Protein AF-A0A1V5TSL7-F1 (afdb_monomer_lite)

pLDDT: mean 83.33, std 19.89, range [29.77, 98.81]

Secondary structure (DSSP, 8-state):
------SSHHHHHHHHHHHHHT-----TTTTBTTSHHHHHHHHHHHHT-THHHHTTS-GGGHHHHHHHHHHHHHHTTS-HHHHHHHHHHHHHHHHHHHHHHTT-----PBPTTS---HHHHHHHHHHHHTSSHHHHTT-SSPPPHHHHHHHHHHHHHS---TT-HHHHHHHHHHHHHHHHHHHHHHHHHHHHHHHHTTSS-------------PPPHHHHHHHHHHHHHHHHHTTS-HHHHHHHHHHHHHHHHHHHHIIIIISGGGGGGTS---

Sequence (274 aa):
MSLNFKITSVSFLLSLSIIFLLSSSASAHCDGMNGPVVKAAIKAIETGNVNYVLIWVQKADEEIIKNAFKKTLAVRKLSKEAQELADLYFYETVVRIHRAGEGEPYTGLKPADRNIDPAIIAADSSIAVKSLKPLEKVFADPIPEEIINLFNDVVTRMNYNVDDVIAGRDFVEHYVHFIHSVEHYQQASDLSHKEHSHQTETNKHNGENTMKLKIPESMKTEHDKLHEILANATKETGEIGATAKEVAKVLHNHFVKEEEIAIPPLGLLILNPK

Structure (mmCIF, N/CA/C/O backbone):
data_AF-A0A1V5TSL7-F1
#
_entry.id   AF-A0A1V5TSL7-F1
#
loop_
_atom_site.group_PDB
_atom_site.id
_atom_site.type_symbol
_atom_site.label_atom_id
_atom_site.label_alt_id
_atom_site.label_comp_id
_atom_site.label_asym_id
_atom_site.label_entity_id
_atom_site.label_seq_id
_atom_site.pdbx_PDB_ins_code
_atom_site.Cartn_x
_atom_site.Cartn_y
_atom_site.Cartn_z
_atom_site.occupancy
_atom_site.B_iso_or_equiv
_atom_site.auth_seq_id
_atom_site.auth_comp_id
_atom_site.auth_asym_id
_atom_site.auth_atom_id
_atom_site.pdbx_PDB_model_num
ATOM 1 N N . MET A 1 1 ? 20.283 -61.359 0.049 1.00 39.47 1 MET A N 1
ATOM 2 C CA . MET A 1 1 ? 20.693 -60.008 -0.387 1.00 39.47 1 MET A CA 1
ATOM 3 C C . MET A 1 1 ? 19.721 -59.016 0.240 1.00 39.47 1 MET A C 1
ATOM 5 O O . MET A 1 1 ? 18.647 -58.797 -0.294 1.00 39.47 1 MET A O 1
ATOM 9 N N . SER A 1 2 ? 20.017 -58.547 1.452 1.00 38.31 2 SER A N 1
ATOM 10 C CA . SER A 1 2 ? 19.165 -57.619 2.207 1.00 38.31 2 SER A CA 1
ATOM 11 C C . SER A 1 2 ? 19.615 -56.188 1.922 1.00 38.31 2 SER A C 1
ATOM 13 O O . SER A 1 2 ? 20.684 -55.777 2.375 1.00 38.31 2 SER A O 1
ATOM 15 N N . LEU A 1 3 ? 18.833 -55.451 1.135 1.00 43.38 3 LEU A N 1
ATOM 16 C CA . LEU A 1 3 ? 19.104 -54.050 0.829 1.00 43.38 3 LEU A CA 1
ATOM 17 C C . LEU A 1 3 ? 18.551 -53.174 1.965 1.00 43.38 3 LEU A C 1
ATOM 19 O O . LEU A 1 3 ? 17.349 -53.156 2.223 1.00 43.38 3 LEU A O 1
ATOM 23 N N . ASN A 1 4 ? 19.446 -52.484 2.672 1.00 43.84 4 ASN A N 1
ATOM 24 C CA . ASN A 1 4 ? 19.127 -51.590 3.783 1.00 43.84 4 ASN A CA 1
ATOM 25 C C . ASN A 1 4 ? 18.441 -50.309 3.280 1.00 43.84 4 ASN A C 1
ATOM 27 O O . ASN A 1 4 ? 19.084 -49.450 2.682 1.00 43.84 4 ASN A O 1
ATOM 31 N N . PHE A 1 5 ? 17.153 -50.146 3.578 1.00 53.03 5 PHE A N 1
ATOM 32 C CA . PHE A 1 5 ? 16.396 -48.914 3.336 1.00 53.03 5 PHE A CA 1
ATOM 33 C C . PHE A 1 5 ? 16.473 -48.016 4.587 1.00 53.03 5 PHE A C 1
AT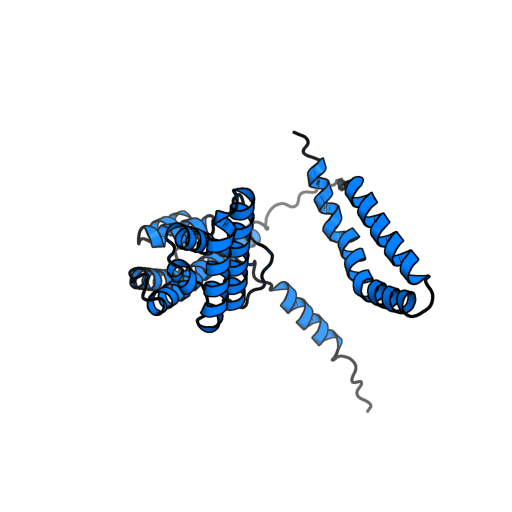OM 35 O O . PHE A 1 5 ? 15.619 -48.095 5.465 1.00 53.03 5 PHE A O 1
ATOM 42 N N . LYS A 1 6 ? 17.540 -47.215 4.737 1.00 54.09 6 LYS A N 1
ATOM 43 C CA . LYS A 1 6 ? 17.704 -46.302 5.895 1.00 54.09 6 LYS A CA 1
ATOM 44 C C . LYS A 1 6 ? 18.302 -44.916 5.582 1.00 54.09 6 LYS A C 1
ATOM 46 O O . LYS A 1 6 ? 18.829 -44.277 6.483 1.00 54.09 6 LYS A O 1
ATOM 51 N N . ILE A 1 7 ? 18.203 -44.408 4.348 1.00 52.47 7 ILE A N 1
ATOM 52 C CA . ILE A 1 7 ? 18.802 -43.097 3.982 1.00 52.47 7 ILE A CA 1
ATOM 53 C C . ILE A 1 7 ? 17.804 -42.128 3.313 1.00 52.47 7 ILE A C 1
ATOM 55 O O . ILE A 1 7 ? 18.204 -41.185 2.649 1.00 52.47 7 ILE A O 1
ATOM 59 N N . THR A 1 8 ? 16.489 -42.297 3.475 1.00 47.81 8 THR A N 1
ATOM 60 C CA . THR A 1 8 ? 15.514 -41.384 2.834 1.00 47.81 8 THR A CA 1
ATOM 61 C C . THR A 1 8 ? 14.950 -40.294 3.750 1.00 47.81 8 THR A C 1
ATOM 63 O O . THR A 1 8 ? 14.368 -39.338 3.250 1.00 47.81 8 THR A O 1
ATOM 66 N N . SER A 1 9 ? 15.152 -40.358 5.072 1.00 51.81 9 SER A N 1
ATOM 67 C CA . SER A 1 9 ? 14.534 -39.392 6.004 1.00 51.81 9 SER A CA 1
ATOM 68 C C . SER A 1 9 ? 15.384 -38.151 6.311 1.00 51.81 9 SER A C 1
ATOM 70 O O . SER A 1 9 ? 14.823 -37.102 6.610 1.00 51.81 9 SER A O 1
ATOM 72 N N . VAL A 1 10 ? 16.718 -38.223 6.209 1.00 49.03 10 VAL A N 1
ATOM 73 C CA . VAL A 1 10 ? 17.604 -37.078 6.528 1.00 49.03 10 VAL A CA 1
ATOM 74 C C . VAL A 1 10 ? 17.639 -36.057 5.385 1.00 49.03 10 VAL A C 1
ATOM 76 O O . VAL A 1 10 ? 17.614 -34.854 5.633 1.00 49.03 10 VAL A O 1
ATOM 79 N N . SER A 1 11 ? 17.602 -36.514 4.131 1.00 46.19 11 SER A N 1
ATOM 80 C CA . SER A 1 11 ? 17.599 -35.624 2.963 1.00 46.19 11 SER A CA 1
ATOM 81 C C . SER A 1 11 ? 16.311 -34.802 2.829 1.00 46.19 11 SER A C 1
ATOM 83 O O . SER A 1 11 ? 16.374 -33.681 2.339 1.00 46.19 11 SER A O 1
ATOM 85 N N . PHE A 1 12 ? 15.171 -35.304 3.321 1.00 47.00 12 PHE A N 1
ATOM 86 C CA . PHE A 1 12 ? 13.896 -34.572 3.301 1.00 47.00 12 PHE A CA 1
ATOM 87 C C . PHE A 1 12 ? 13.842 -33.438 4.345 1.00 47.00 12 PHE A C 1
ATOM 89 O O . PHE A 1 12 ? 13.305 -32.364 4.081 1.00 47.00 12 PHE A O 1
ATOM 96 N N . LEU A 1 13 ? 14.452 -33.642 5.519 1.00 46.53 13 LEU A N 1
ATOM 97 C CA . LEU A 1 13 ? 14.564 -32.612 6.563 1.00 46.53 13 LEU A CA 1
ATOM 98 C C . LEU A 1 13 ? 15.553 -31.503 6.174 1.00 46.53 13 LEU A C 1
ATOM 100 O O . LEU A 1 13 ? 15.307 -30.331 6.459 1.00 46.53 13 LEU A O 1
ATOM 104 N N . LEU A 1 14 ? 16.634 -31.848 5.466 1.00 45.88 14 LEU A N 1
ATOM 105 C CA . LEU A 1 14 ? 17.595 -30.862 4.971 1.00 45.88 14 LEU A CA 1
ATOM 106 C C . LEU A 1 14 ? 16.997 -29.996 3.847 1.00 45.88 14 LEU A C 1
ATOM 108 O O . LEU A 1 14 ? 17.191 -28.783 3.852 1.00 45.88 14 LEU A O 1
ATOM 112 N N . SER A 1 15 ? 16.198 -30.578 2.940 1.00 50.03 15 SER A N 1
ATOM 113 C CA . SER A 1 15 ? 15.509 -29.808 1.891 1.00 50.03 15 SER A CA 1
ATOM 114 C C . SER A 1 15 ? 14.424 -28.878 2.442 1.00 50.03 15 SER A C 1
ATOM 116 O O . SER A 1 15 ? 14.256 -27.776 1.931 1.00 50.03 15 SER A O 1
ATOM 118 N N . LEU A 1 16 ? 13.719 -29.274 3.511 1.00 49.72 16 LEU A N 1
ATOM 119 C CA . LEU A 1 16 ? 12.691 -28.431 4.136 1.00 49.72 16 LEU A CA 1
ATOM 120 C C . LEU A 1 16 ? 13.295 -27.234 4.897 1.00 49.72 16 LEU A C 1
ATOM 122 O O . LEU A 1 16 ? 12.674 -26.179 4.990 1.00 49.72 16 LEU A O 1
ATOM 126 N N . SER A 1 17 ? 14.528 -27.382 5.391 1.00 46.78 17 SER A N 1
ATOM 127 C CA . SER A 1 17 ? 15.266 -26.328 6.103 1.00 46.78 17 SER A CA 1
ATOM 128 C C . SER A 1 17 ? 15.780 -25.232 5.160 1.00 46.78 17 SER A C 1
ATOM 130 O O . SER A 1 17 ? 15.814 -24.065 5.535 1.00 46.78 17 SER A O 1
ATOM 132 N N . ILE A 1 18 ? 16.131 -25.590 3.919 1.00 48.75 18 ILE A N 1
ATOM 133 C CA . ILE A 1 18 ? 16.589 -24.635 2.895 1.00 48.75 18 ILE A CA 1
ATOM 134 C C . ILE A 1 18 ? 15.424 -23.775 2.376 1.00 48.75 18 ILE A C 1
ATOM 136 O O . ILE A 1 18 ? 15.620 -22.597 2.099 1.00 48.75 18 ILE A O 1
ATOM 140 N N . ILE A 1 19 ? 14.200 -24.314 2.325 1.00 45.34 19 ILE A N 1
ATOM 141 C CA . ILE A 1 19 ? 13.008 -23.557 1.897 1.00 45.34 19 ILE A CA 1
ATOM 142 C C . ILE A 1 19 ? 12.658 -22.440 2.898 1.00 45.34 19 ILE A C 1
ATOM 144 O O . ILE A 1 19 ? 12.245 -21.365 2.480 1.00 45.34 19 ILE A O 1
ATOM 148 N N . PHE A 1 20 ? 12.892 -22.632 4.203 1.00 43.22 20 PHE A N 1
ATOM 149 C CA . PHE A 1 20 ? 12.688 -21.569 5.203 1.00 43.22 20 PHE A CA 1
ATOM 150 C C . PHE A 1 20 ? 13.738 -20.445 5.134 1.00 43.22 20 PHE A C 1
ATOM 152 O O . PHE A 1 20 ? 13.448 -19.316 5.532 1.00 43.22 20 PHE A O 1
ATOM 159 N N . LEU A 1 21 ? 14.939 -20.730 4.616 1.00 37.97 21 LEU A N 1
ATOM 160 C CA . LEU A 1 21 ? 16.018 -19.746 4.448 1.00 37.97 21 LEU A CA 1
ATOM 161 C C . LEU A 1 21 ? 15.840 -18.857 3.207 1.00 37.97 21 LEU A C 1
ATOM 163 O O . LEU A 1 21 ? 16.530 -17.851 3.086 1.00 37.97 21 LEU A O 1
ATOM 167 N N . LEU A 1 22 ? 14.897 -19.195 2.325 1.00 36.00 22 LEU A N 1
ATOM 168 C CA . LEU A 1 22 ? 14.461 -18.364 1.199 1.00 36.00 22 LEU A CA 1
ATOM 169 C C . LEU A 1 22 ? 13.231 -17.525 1.563 1.00 36.00 22 LEU A C 1
ATOM 171 O O . LEU A 1 22 ? 12.412 -17.230 0.698 1.00 36.00 22 LEU A O 1
ATOM 175 N N . SER A 1 23 ? 13.076 -17.161 2.841 1.00 42.72 23 SER A N 1
ATOM 176 C CA . SER A 1 23 ? 12.151 -16.088 3.201 1.00 42.72 23 SER A CA 1
ATOM 177 C C . SER A 1 23 ? 12.682 -14.824 2.533 1.00 42.72 23 SER A C 1
ATOM 179 O O . SER A 1 23 ? 13.634 -14.219 3.030 1.00 42.72 23 SER A O 1
ATOM 181 N N . SER A 1 24 ? 12.122 -14.496 1.368 1.00 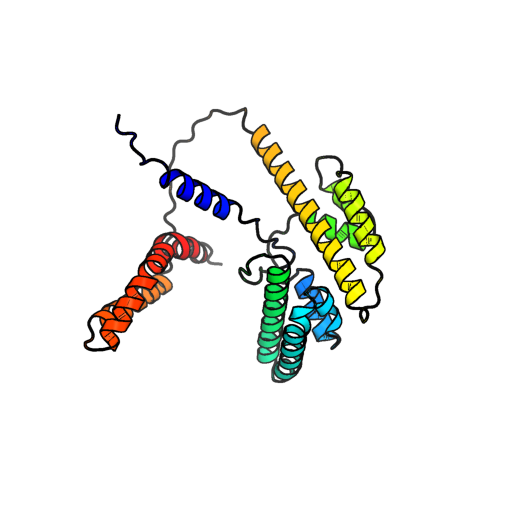47.53 24 SER A N 1
ATOM 182 C CA . SER A 1 24 ? 12.280 -13.219 0.687 1.00 47.53 24 SER A CA 1
ATOM 183 C C . SER A 1 24 ? 12.202 -12.140 1.754 1.00 47.53 24 SER A C 1
ATOM 185 O O . SER A 1 24 ? 11.288 -12.149 2.583 1.00 47.53 24 SER A O 1
ATOM 187 N N . SER A 1 25 ? 13.205 -11.263 1.801 1.00 51.19 25 SER A N 1
ATOM 188 C CA . SER A 1 25 ? 13.161 -10.065 2.631 1.00 51.19 25 SER A CA 1
ATOM 189 C C . SER A 1 25 ? 11.797 -9.428 2.403 1.00 51.19 25 SER A C 1
ATOM 191 O O . SER A 1 25 ? 11.519 -8.979 1.295 1.00 51.19 25 SER A O 1
ATOM 193 N N . ALA A 1 26 ? 10.912 -9.488 3.403 1.00 53.00 26 ALA A N 1
ATOM 194 C CA . ALA A 1 26 ? 9.591 -8.900 3.281 1.00 53.00 26 ALA A CA 1
ATOM 195 C C . ALA A 1 26 ? 9.808 -7.439 2.897 1.00 53.00 26 ALA A C 1
ATOM 197 O O . ALA A 1 26 ? 10.456 -6.719 3.663 1.00 53.00 26 ALA A O 1
ATOM 198 N N . SER A 1 27 ? 9.378 -7.059 1.688 1.00 63.75 27 SER A N 1
ATOM 199 C CA . SER A 1 27 ? 9.710 -5.757 1.121 1.00 63.75 27 SER A CA 1
ATOM 200 C C . SER A 1 27 ? 9.242 -4.688 2.089 1.00 63.75 27 SER A C 1
ATOM 202 O O . SER A 1 27 ? 8.041 -4.440 2.236 1.00 63.75 27 SER A O 1
ATOM 204 N N . ALA A 1 28 ? 10.212 -4.057 2.755 1.00 70.00 28 ALA A N 1
ATOM 205 C CA . ALA A 1 28 ? 9.938 -3.061 3.777 1.00 70.00 28 ALA A CA 1
ATOM 206 C C . ALA A 1 28 ? 9.188 -1.863 3.175 1.00 70.00 28 ALA A C 1
ATOM 208 O O . ALA A 1 28 ? 8.693 -0.997 3.891 1.00 70.00 28 ALA A O 1
ATOM 209 N N . HIS A 1 29 ? 9.172 -1.746 1.846 1.00 83.38 29 HIS A N 1
ATOM 210 C CA . HIS A 1 29 ? 8.517 -0.681 1.112 1.00 83.38 29 HIS A CA 1
ATOM 211 C C . HIS A 1 29 ? 7.002 -0.687 1.319 1.00 83.38 29 HIS A C 1
ATOM 213 O O . HIS A 1 29 ? 6.456 0.304 1.810 1.00 83.38 29 HIS A O 1
ATOM 219 N N . CYS A 1 30 ? 6.339 -1.805 1.004 1.00 86.06 30 CYS A N 1
ATOM 220 C CA . CYS A 1 30 ? 4.880 -1.927 1.008 1.00 86.06 30 CYS A CA 1
ATOM 221 C C . CYS A 1 30 ? 4.280 -1.998 2.422 1.00 86.06 30 CYS A C 1
ATOM 223 O O . CYS A 1 30 ? 3.169 -1.513 2.635 1.00 86.06 30 CYS A O 1
ATOM 225 N N . ASP A 1 31 ? 5.008 -2.539 3.404 1.00 88.56 31 ASP A N 1
ATOM 226 C CA . ASP A 1 31 ? 4.552 -2.700 4.795 1.00 88.56 31 ASP A CA 1
ATOM 227 C C . ASP A 1 31 ? 5.061 -1.617 5.764 1.00 88.56 31 ASP A C 1
ATOM 229 O O . ASP A 1 31 ? 4.943 -1.742 6.986 1.00 88.56 31 ASP A O 1
ATOM 233 N N . GLY A 1 32 ? 5.613 -0.526 5.239 1.00 90.81 32 GLY A N 1
ATOM 234 C CA . GLY A 1 32 ? 6.119 0.571 6.050 1.00 90.81 32 GLY A CA 1
ATOM 235 C C . GLY A 1 32 ? 5.139 1.698 6.337 1.00 90.81 32 GLY A C 1
ATOM 236 O O . GLY A 1 32 ? 4.296 2.040 5.512 1.00 90.81 32 GLY A O 1
ATOM 237 N N . MET A 1 33 ? 5.337 2.381 7.468 1.00 92.19 33 MET A N 1
ATOM 238 C CA . MET A 1 33 ? 4.530 3.535 7.898 1.00 92.19 33 MET A CA 1
ATOM 239 C C . MET A 1 33 ? 4.508 4.697 6.883 1.00 92.19 33 MET A C 1
ATOM 241 O O . MET A 1 33 ? 3.534 5.431 6.775 1.00 92.19 33 MET A O 1
ATOM 245 N N . ASN A 1 34 ? 5.581 4.875 6.116 1.00 89.75 34 ASN A N 1
ATOM 246 C CA . ASN A 1 34 ? 5.692 5.848 5.021 1.00 89.75 34 ASN A CA 1
ATOM 247 C C . ASN A 1 34 ? 5.599 5.194 3.624 1.00 89.75 34 ASN A C 1
ATOM 249 O O . ASN A 1 34 ? 5.874 5.852 2.612 1.00 89.75 34 ASN A O 1
ATOM 253 N N . GLY A 1 35 ? 5.235 3.911 3.576 1.00 92.94 35 GLY A N 1
ATOM 254 C CA . GLY A 1 35 ? 5.057 3.118 2.365 1.00 92.94 35 GLY A CA 1
ATOM 255 C C . GLY A 1 35 ? 3.795 3.492 1.583 1.00 92.94 35 GLY A C 1
ATOM 256 O O . GLY A 1 35 ? 2.935 4.228 2.085 1.00 92.94 35 GLY A O 1
ATOM 257 N N . PRO A 1 36 ? 3.660 3.007 0.339 1.00 95.12 36 PRO A N 1
ATOM 258 C CA . PRO A 1 36 ? 2.562 3.388 -0.544 1.00 95.12 36 PRO A CA 1
ATOM 259 C C . PRO A 1 36 ? 1.193 2.915 -0.027 1.00 95.12 36 PRO A C 1
ATOM 261 O O . PRO A 1 36 ? 0.217 3.662 -0.115 1.00 95.12 36 PRO A O 1
ATOM 264 N N . VAL A 1 37 ? 1.131 1.743 0.613 1.00 97.50 37 VAL A N 1
ATOM 265 C CA . VAL A 1 37 ? -0.098 1.187 1.203 1.00 97.50 37 VAL A CA 1
ATOM 266 C C . VAL A 1 37 ? -0.613 2.064 2.351 1.00 97.50 37 VAL A C 1
ATOM 268 O O . VAL A 1 37 ? -1.794 2.413 2.397 1.00 97.50 37 VAL A O 1
ATOM 271 N N . VAL A 1 38 ? 0.270 2.495 3.260 1.00 98.00 38 VAL A N 1
ATOM 272 C CA . VAL A 1 38 ? -0.114 3.386 4.370 1.00 98.00 38 VAL A CA 1
ATOM 273 C C . VAL A 1 38 ? -0.453 4.787 3.867 1.00 98.00 38 VAL A C 1
ATOM 275 O O . VAL A 1 38 ? -1.439 5.368 4.312 1.00 98.00 38 VAL A O 1
ATOM 278 N N . LYS A 1 39 ? 0.278 5.317 2.877 1.00 97.44 39 LYS A N 1
ATOM 279 C CA . LYS A 1 39 ? -0.080 6.585 2.214 1.00 97.44 39 LYS A CA 1
ATOM 280 C C . LYS A 1 39 ? -1.486 6.536 1.610 1.00 97.44 39 LYS A C 1
ATOM 282 O O . LYS A 1 39 ? -2.241 7.501 1.734 1.00 97.44 39 LYS A O 1
ATOM 287 N N . ALA A 1 40 ? -1.861 5.418 0.994 1.00 98.31 40 ALA A N 1
ATOM 288 C CA . ALA A 1 40 ? -3.209 5.208 0.482 1.00 98.31 40 ALA A CA 1
ATOM 289 C C . ALA A 1 40 ? -4.256 5.151 1.605 1.00 98.31 40 ALA A C 1
ATOM 291 O O . ALA A 1 40 ? -5.323 5.754 1.478 1.00 98.31 40 ALA A O 1
ATOM 292 N N . ALA A 1 41 ? -3.937 4.499 2.726 1.00 98.62 41 ALA A N 1
ATOM 293 C CA . ALA A 1 41 ? -4.800 4.443 3.903 1.00 98.62 41 ALA A CA 1
ATOM 294 C C . ALA A 1 41 ? -5.022 5.816 4.552 1.00 98.62 41 ALA A C 1
ATOM 296 O O . ALA A 1 41 ? -6.167 6.174 4.834 1.00 98.62 41 ALA A O 1
ATOM 297 N N . ILE A 1 42 ? -3.960 6.612 4.706 1.00 98.50 42 ILE A N 1
ATOM 298 C CA . ILE A 1 42 ? -4.030 8.012 5.145 1.00 98.50 42 ILE A CA 1
ATOM 299 C C . ILE A 1 42 ? -4.968 8.791 4.220 1.00 98.50 42 ILE A C 1
ATOM 301 O O . ILE A 1 42 ? -5.946 9.380 4.679 1.00 98.50 42 ILE A O 1
ATOM 305 N N . LYS A 1 43 ? -4.743 8.716 2.903 1.00 98.50 43 LYS A N 1
ATOM 306 C CA . LYS A 1 43 ? -5.552 9.438 1.916 1.00 98.50 43 LYS A CA 1
ATOM 307 C C . LYS A 1 43 ? -7.021 9.010 1.928 1.00 98.50 43 LYS A C 1
ATOM 309 O O . LYS A 1 43 ? -7.905 9.862 1.827 1.00 98.50 43 LYS A O 1
ATOM 314 N N . ALA A 1 44 ? -7.303 7.716 2.080 1.00 98.69 44 ALA A N 1
ATOM 315 C CA . ALA A 1 44 ? -8.669 7.218 2.218 1.00 98.69 44 ALA A CA 1
ATOM 316 C C . ALA A 1 44 ? -9.361 7.817 3.441 1.00 98.69 44 ALA A C 1
ATOM 318 O O . ALA A 1 44 ? -10.491 8.290 3.353 1.00 98.69 44 ALA A O 1
ATOM 319 N N . ILE A 1 45 ? -8.669 7.830 4.579 1.00 98.56 45 ILE A N 1
ATOM 320 C CA . ILE A 1 45 ? -9.183 8.373 5.833 1.00 98.56 45 ILE A CA 1
ATOM 321 C C . ILE A 1 45 ? -9.427 9.888 5.731 1.00 98.56 45 ILE A C 1
ATOM 323 O O . ILE A 1 45 ? -10.475 10.364 6.167 1.00 98.56 45 ILE A O 1
ATOM 327 N N . GLU A 1 46 ? -8.483 10.641 5.162 1.00 97.81 46 GLU A N 1
ATOM 328 C CA . GLU A 1 46 ? -8.567 12.100 5.003 1.00 97.81 46 GLU A CA 1
ATOM 329 C C . GLU A 1 46 ? -9.708 12.523 4.076 1.00 97.81 46 GLU A C 1
ATOM 331 O O . GLU A 1 46 ? -10.407 13.497 4.348 1.00 97.81 46 GLU A O 1
ATOM 336 N N . THR A 1 47 ? -9.916 11.776 2.993 1.00 97.94 47 THR A N 1
ATOM 337 C CA . THR A 1 47 ? -10.947 12.077 1.988 1.00 97.94 47 THR A CA 1
ATOM 338 C C . THR A 1 47 ? -12.296 11.426 2.289 1.00 97.94 47 THR A C 1
ATOM 340 O O . THR A 1 47 ? -13.297 11.768 1.663 1.00 97.94 47 THR A O 1
ATOM 343 N N . GLY A 1 48 ? -12.339 10.465 3.214 1.00 97.94 48 GLY A N 1
ATOM 344 C CA . GLY A 1 48 ? -13.506 9.613 3.431 1.00 97.94 48 GLY A CA 1
ATOM 345 C C . GLY A 1 48 ? -13.778 8.623 2.290 1.00 97.94 48 GLY A C 1
ATOM 346 O O . GLY A 1 48 ? -14.827 7.979 2.307 1.00 97.94 48 GLY A O 1
ATOM 347 N N . ASN A 1 49 ? -12.871 8.479 1.314 1.00 98.50 49 ASN A N 1
ATOM 348 C CA . ASN A 1 49 ? -13.031 7.575 0.176 1.00 98.50 49 ASN A CA 1
ATOM 349 C C . ASN A 1 49 ? -12.187 6.301 0.351 1.00 98.50 49 ASN A C 1
ATOM 351 O O . ASN A 1 49 ? -10.973 6.307 0.151 1.00 98.50 49 ASN A O 1
ATOM 355 N N . VAL A 1 50 ? -12.844 5.181 0.668 1.00 98.62 50 VAL A N 1
ATOM 356 C CA . VAL A 1 50 ? -12.185 3.875 0.853 1.00 98.62 50 VAL A CA 1
ATOM 357 C C . VAL A 1 50 ? -11.516 3.347 -0.423 1.00 98.62 50 VAL A C 1
ATOM 359 O O . VAL A 1 50 ? -10.587 2.545 -0.332 1.00 98.62 50 VAL A O 1
ATOM 362 N N . ASN A 1 51 ? -11.932 3.808 -1.608 1.00 98.69 51 ASN A N 1
ATOM 363 C CA . ASN A 1 51 ? -11.438 3.294 -2.886 1.00 98.69 51 ASN A CA 1
ATOM 364 C C . ASN A 1 51 ? -9.930 3.521 -3.067 1.00 98.69 51 ASN A C 1
ATOM 366 O O . ASN A 1 51 ? -9.274 2.684 -3.679 1.00 98.69 51 ASN A O 1
ATOM 370 N N . TYR A 1 52 ? -9.353 4.554 -2.434 1.00 98.50 52 TYR A N 1
ATOM 371 C CA . TYR A 1 52 ? -7.896 4.744 -2.398 1.00 98.50 52 TYR A CA 1
ATOM 372 C C . TYR A 1 52 ? -7.144 3.530 -1.838 1.00 98.50 52 TYR A C 1
ATOM 374 O O . TYR A 1 52 ? -6.012 3.293 -2.240 1.00 98.50 52 TYR A O 1
ATOM 382 N N . VAL A 1 53 ? -7.761 2.761 -0.935 1.00 98.38 53 VAL A N 1
ATOM 383 C CA . VAL A 1 53 ? -7.181 1.551 -0.338 1.00 98.38 53 VAL A CA 1
ATOM 384 C C . VAL A 1 53 ? -7.626 0.283 -1.051 1.00 98.38 53 VAL A C 1
ATOM 386 O O . VAL A 1 53 ? -6.848 -0.661 -1.132 1.00 98.38 53 VAL A O 1
ATOM 389 N N . LEU A 1 54 ? -8.855 0.225 -1.573 1.00 98.69 54 LEU A N 1
ATOM 390 C CA . LEU A 1 54 ? -9.382 -1.012 -2.165 1.00 98.69 54 LEU A CA 1
ATOM 391 C C . LEU A 1 54 ? -8.569 -1.510 -3.366 1.00 98.69 54 LEU A C 1
ATOM 393 O O . LEU A 1 54 ? -8.579 -2.711 -3.640 1.00 98.69 54 LEU A O 1
ATOM 397 N N . ILE A 1 55 ? -7.847 -0.611 -4.037 1.00 98.25 55 ILE A N 1
ATOM 398 C CA . ILE A 1 55 ? -6.921 -0.947 -5.124 1.00 98.25 55 ILE A CA 1
ATOM 399 C C . ILE A 1 55 ? -5.693 -1.742 -4.647 1.00 98.25 55 ILE A C 1
ATOM 401 O O . ILE A 1 55 ? -5.081 -2.439 -5.443 1.00 98.25 55 ILE A O 1
ATOM 405 N N . TRP A 1 56 ? -5.349 -1.663 -3.356 1.00 98.12 56 TRP A N 1
ATOM 406 C CA . TRP A 1 56 ? -4.187 -2.321 -2.745 1.00 98.12 56 TRP A CA 1
ATOM 407 C C . TRP A 1 56 ? -4.498 -3.698 -2.161 1.00 98.12 56 TRP A C 1
ATOM 409 O O . TRP A 1 56 ? -3.614 -4.339 -1.602 1.00 98.12 56 TRP A O 1
ATOM 419 N N . VAL A 1 57 ? -5.742 -4.163 -2.243 1.00 97.75 57 VAL A N 1
ATOM 420 C CA . VAL A 1 57 ? -6.151 -5.457 -1.685 1.00 97.75 57 VAL A CA 1
ATOM 421 C C . VAL A 1 57 ? -6.885 -6.285 -2.724 1.00 97.75 57 VAL A C 1
ATOM 423 O O . VAL A 1 57 ? -7.481 -5.752 -3.666 1.00 97.75 57 VAL A O 1
ATOM 426 N N . GLN A 1 58 ? -6.884 -7.601 -2.526 1.00 97.06 58 GLN A N 1
ATOM 427 C CA . GLN A 1 58 ? -7.620 -8.515 -3.386 1.00 97.06 58 GLN A CA 1
ATOM 428 C C . GLN A 1 58 ? -9.126 -8.251 -3.291 1.00 97.06 58 GLN A C 1
ATOM 430 O O . GLN A 1 58 ? -9.652 -7.825 -2.260 1.00 97.06 58 GLN A O 1
ATOM 435 N N . LYS A 1 59 ? -9.854 -8.544 -4.373 1.00 97.88 59 LYS A N 1
ATOM 436 C CA . LYS A 1 59 ? -11.315 -8.356 -4.432 1.00 97.88 59 LYS A CA 1
ATOM 437 C C . LYS A 1 59 ? -12.051 -9.077 -3.294 1.00 97.88 59 LYS A C 1
ATOM 439 O O . LYS A 1 59 ? -13.059 -8.577 -2.804 1.00 97.88 59 LYS A O 1
ATOM 444 N N . ALA A 1 60 ? -11.552 -10.241 -2.880 1.00 97.62 60 ALA A N 1
ATOM 445 C CA . ALA A 1 60 ? -12.143 -11.035 -1.805 1.00 97.62 60 ALA A CA 1
ATOM 446 C C . ALA A 1 60 ? -12.086 -10.336 -0.432 1.00 97.62 60 ALA A C 1
ATOM 448 O O . ALA A 1 60 ? -12.944 -10.588 0.412 1.00 97.62 60 ALA A O 1
ATOM 449 N N . ASP A 1 61 ? -11.133 -9.424 -0.229 1.00 97.75 61 ASP A N 1
ATOM 450 C CA . ASP A 1 61 ? -10.891 -8.770 1.059 1.00 97.75 61 ASP A CA 1
ATOM 451 C C . ASP A 1 61 ? -11.578 -7.401 1.194 1.00 97.75 61 ASP A C 1
ATOM 453 O O . ASP A 1 61 ? -11.488 -6.754 2.241 1.00 97.75 61 ASP A O 1
ATOM 457 N N . GLU A 1 62 ? -12.300 -6.943 0.164 1.00 97.56 62 GLU A N 1
ATOM 458 C CA . GLU A 1 62 ? -12.930 -5.616 0.155 1.00 97.56 62 GLU A CA 1
ATOM 459 C C . GLU A 1 62 ? -13.818 -5.364 1.369 1.00 97.56 62 GLU A C 1
ATOM 461 O O . GLU A 1 62 ? -13.745 -4.302 1.987 1.00 97.56 62 GLU A O 1
ATOM 466 N N . GLU A 1 63 ? -14.668 -6.328 1.718 1.00 98.19 63 GLU A N 1
ATOM 467 C CA . GLU A 1 63 ? -15.618 -6.161 2.816 1.00 98.19 63 GLU A CA 1
ATOM 468 C C . GLU A 1 63 ? -14.909 -6.092 4.173 1.00 98.19 63 GLU A C 1
ATOM 470 O O . GLU A 1 63 ? -15.360 -5.377 5.071 1.00 98.19 63 GLU A O 1
ATOM 475 N N . ILE A 1 64 ? -13.760 -6.758 4.325 1.00 98.00 64 ILE A N 1
ATOM 476 C CA . ILE A 1 64 ? -12.924 -6.644 5.527 1.00 98.00 64 ILE A CA 1
ATOM 477 C C . ILE A 1 64 ? -12.412 -5.205 5.648 1.00 98.00 64 ILE A C 1
ATOM 479 O O . ILE A 1 64 ? -12.573 -4.579 6.701 1.00 98.00 64 ILE A O 1
ATOM 483 N N . ILE A 1 65 ? -11.871 -4.650 4.559 1.00 98.62 65 ILE A N 1
ATOM 484 C CA . ILE A 1 65 ? -11.339 -3.284 4.535 1.00 98.62 65 ILE A CA 1
ATOM 485 C C . ILE A 1 65 ? -12.439 -2.238 4.721 1.00 98.62 65 ILE A C 1
ATOM 487 O O . ILE A 1 65 ? -12.279 -1.339 5.545 1.00 98.62 65 ILE A O 1
ATOM 491 N N . LYS A 1 66 ? -13.581 -2.354 4.033 1.00 98.81 66 LYS A N 1
ATOM 492 C CA . LYS A 1 66 ? -14.713 -1.418 4.177 1.00 98.81 66 LYS A CA 1
ATOM 493 C C . LYS A 1 66 ? -15.231 -1.379 5.615 1.00 98.81 66 LYS A C 1
ATOM 495 O O . LYS A 1 66 ? -15.505 -0.302 6.151 1.00 98.81 66 LYS A O 1
ATOM 500 N N . ASN A 1 67 ? -15.325 -2.537 6.267 1.00 98.69 67 ASN A N 1
ATOM 501 C CA . ASN A 1 67 ? -15.752 -2.621 7.661 1.00 98.69 67 ASN A CA 1
ATOM 502 C C . ASN A 1 67 ? -14.726 -2.012 8.623 1.00 98.69 67 ASN A C 1
ATOM 504 O O . ASN A 1 67 ? -15.115 -1.261 9.522 1.00 98.69 67 ASN A O 1
ATOM 508 N N . ALA A 1 68 ? -13.434 -2.301 8.436 1.00 98.69 68 ALA A N 1
ATOM 509 C CA . ALA A 1 68 ? -12.365 -1.684 9.221 1.00 98.69 68 ALA A CA 1
ATOM 510 C C . ALA A 1 68 ? -12.369 -0.157 9.048 1.00 98.69 68 ALA A C 1
ATOM 512 O O . ALA A 1 68 ? -12.394 0.571 10.036 1.00 98.69 68 ALA A O 1
ATOM 513 N N . PHE A 1 69 ? -12.488 0.325 7.809 1.00 98.81 69 PHE A N 1
ATOM 514 C CA . PHE A 1 69 ? -12.550 1.745 7.473 1.00 98.81 69 PHE A CA 1
ATOM 515 C C . PHE A 1 69 ? -13.716 2.458 8.169 1.00 98.81 69 PHE A C 1
ATOM 517 O O . PHE A 1 69 ? -13.526 3.484 8.824 1.00 98.81 69 PHE A O 1
ATOM 524 N N . LYS A 1 70 ? -14.925 1.882 8.110 1.00 98.75 70 LYS A N 1
ATOM 525 C CA . LYS A 1 70 ? -16.107 2.429 8.795 1.00 98.75 70 LYS A CA 1
ATOM 526 C C . LYS A 1 70 ? -15.899 2.526 10.309 1.00 98.75 70 LYS A C 1
ATOM 528 O O . LYS A 1 70 ? -16.273 3.535 10.909 1.00 98.75 70 LYS A O 1
ATOM 533 N N . LYS A 1 71 ? -15.312 1.495 10.931 1.00 98.69 71 LYS A N 1
ATOM 534 C CA . LYS A 1 71 ? -14.995 1.497 12.369 1.00 98.69 71 LYS A CA 1
ATOM 535 C C . LYS A 1 71 ? -13.965 2.574 12.702 1.00 98.69 71 LYS A C 1
ATOM 537 O O . LYS A 1 71 ? -14.192 3.341 13.634 1.00 98.69 71 LYS A O 1
ATOM 542 N N . THR A 1 72 ? -12.903 2.691 11.908 1.00 98.69 72 THR A N 1
ATOM 543 C CA . THR A 1 72 ? -11.873 3.720 12.078 1.00 98.69 72 THR A CA 1
ATOM 544 C C . THR A 1 72 ? -12.465 5.121 12.005 1.00 98.69 72 THR A C 1
ATOM 546 O O . THR A 1 72 ? -12.266 5.911 12.924 1.00 98.69 72 THR A O 1
ATOM 549 N N . LEU A 1 73 ? -13.285 5.423 10.993 1.00 98.62 73 LEU A N 1
ATOM 550 C CA . LEU A 1 73 ? -13.941 6.730 10.878 1.00 98.62 73 LEU A CA 1
ATOM 551 C C . LEU A 1 73 ? -14.898 7.045 12.036 1.00 98.62 73 LEU A C 1
ATOM 553 O O . LEU A 1 73 ? -15.101 8.220 12.348 1.00 98.62 73 LEU A O 1
ATOM 557 N N . ALA A 1 74 ? -15.507 6.032 12.655 1.00 98.31 74 ALA A N 1
ATOM 558 C CA . ALA A 1 74 ? -16.370 6.218 13.817 1.00 98.31 74 ALA A CA 1
ATOM 559 C C . ALA A 1 74 ? -15.557 6.488 15.094 1.00 98.31 74 ALA A C 1
ATOM 561 O O . ALA A 1 74 ? -15.831 7.458 15.797 1.00 98.31 74 ALA A O 1
ATOM 562 N N . VAL A 1 75 ? -14.544 5.661 15.373 1.00 98.25 75 VAL A N 1
ATOM 563 C CA . VAL A 1 75 ? -13.740 5.728 16.606 1.00 98.25 75 VAL A CA 1
ATOM 564 C C . VAL A 1 75 ? -12.826 6.947 16.621 1.00 98.25 75 VAL A C 1
ATOM 566 O O . VAL A 1 75 ? -12.708 7.614 17.648 1.00 98.25 75 VAL A O 1
ATOM 569 N N . ARG A 1 76 ? -12.229 7.304 15.479 1.00 97.75 76 ARG A N 1
ATOM 570 C CA . ARG A 1 76 ? -11.246 8.393 15.410 1.00 97.75 76 ARG A CA 1
ATOM 571 C C . ARG A 1 76 ? -11.796 9.775 15.767 1.00 97.75 76 ARG A C 1
ATOM 573 O O . ARG A 1 76 ? -11.034 10.706 15.974 1.00 97.75 76 ARG A O 1
ATOM 580 N N . LYS A 1 77 ? -13.122 9.926 15.814 1.00 96.88 77 LYS A N 1
ATOM 581 C CA . LYS A 1 77 ? -13.803 11.180 16.164 1.00 96.88 77 LYS A CA 1
ATOM 582 C C . LYS A 1 77 ? -13.966 11.377 17.675 1.00 96.88 77 LYS A C 1
ATOM 584 O O . LYS A 1 77 ? -14.439 12.432 18.081 1.00 96.88 77 LYS A O 1
ATOM 589 N N . LEU A 1 78 ? -13.641 10.371 18.491 1.00 96.81 78 LEU A N 1
ATOM 590 C CA . LEU A 1 78 ? -13.918 10.380 19.931 1.00 96.81 78 LEU A CA 1
ATOM 591 C C . LEU A 1 78 ? -12.895 11.195 20.736 1.00 96.81 78 LEU A C 1
ATOM 593 O O . LEU A 1 78 ? -13.283 11.935 21.634 1.00 96.81 78 LEU A O 1
ATOM 597 N N . SER A 1 79 ? -11.605 11.066 20.424 1.00 97.88 79 SER A N 1
ATOM 598 C CA . SER A 1 79 ? -10.511 11.837 21.030 1.00 97.88 79 SER A CA 1
ATOM 599 C C . SER A 1 79 ? -9.262 11.775 20.148 1.00 97.88 79 SER A C 1
ATOM 601 O O . SER A 1 79 ? -9.233 11.041 19.157 1.00 97.88 79 SER A O 1
ATOM 603 N N . LYS A 1 80 ? -8.212 12.519 20.515 1.00 97.19 80 LYS A N 1
ATOM 604 C CA . LYS A 1 80 ? -6.934 12.483 19.796 1.00 97.19 80 LYS A CA 1
ATOM 605 C C . LYS A 1 80 ? -6.238 11.124 19.933 1.00 97.19 80 LYS A C 1
ATOM 607 O O . LYS A 1 80 ? -5.753 10.581 18.948 1.00 97.19 80 LYS A O 1
ATOM 612 N N . GLU A 1 81 ? -6.272 10.544 21.122 1.00 97.00 81 GLU A N 1
ATOM 613 C CA . GLU A 1 81 ? -5.718 9.222 21.420 1.00 97.00 81 GLU A CA 1
ATOM 614 C C . GLU A 1 81 ? -6.508 8.127 20.687 1.00 97.00 81 GLU A C 1
ATOM 616 O O . GLU A 1 81 ? -5.930 7.209 20.107 1.00 97.00 81 GLU A O 1
ATOM 621 N N . ALA A 1 82 ? -7.841 8.251 20.643 1.00 96.94 82 ALA A N 1
ATOM 622 C CA . ALA A 1 82 ? -8.691 7.342 19.880 1.00 96.94 82 ALA A CA 1
ATOM 623 C C . ALA A 1 82 ? -8.430 7.446 18.370 1.00 96.94 82 ALA A C 1
ATOM 625 O O . ALA A 1 82 ? -8.484 6.432 17.676 1.00 96.94 82 ALA A O 1
ATOM 626 N N . GLN A 1 83 ? -8.132 8.646 17.861 1.00 97.56 83 GLN A N 1
ATOM 627 C CA . GLN A 1 83 ? -7.704 8.837 16.478 1.00 97.56 83 GLN A CA 1
ATOM 628 C C . GLN A 1 83 ? -6.405 8.089 16.192 1.00 97.56 83 GLN A C 1
ATOM 630 O O . GLN A 1 83 ? -6.359 7.326 15.235 1.00 97.56 83 GLN A O 1
ATOM 635 N N . GLU A 1 84 ? -5.374 8.280 17.011 1.00 96.00 84 GLU A N 1
ATOM 636 C CA . GLU A 1 84 ? -4.071 7.636 16.810 1.00 96.00 84 GLU A CA 1
ATOM 637 C C . GLU A 1 84 ? -4.189 6.109 16.815 1.00 96.00 84 GLU A C 1
ATOM 639 O O . GLU A 1 84 ? -3.680 5.447 15.910 1.00 96.00 84 GLU A O 1
ATOM 644 N N . LEU A 1 85 ? -4.944 5.554 17.768 1.00 97.75 85 LEU A N 1
ATOM 645 C CA . LEU A 1 85 ? -5.182 4.115 17.847 1.00 97.75 85 LEU A CA 1
ATOM 646 C C . LEU A 1 85 ? -5.995 3.588 16.654 1.00 97.75 85 LEU A C 1
ATOM 648 O O . LEU A 1 85 ? -5.668 2.541 16.098 1.00 97.75 85 LEU A O 1
ATOM 652 N N . ALA A 1 86 ? -7.057 4.292 16.254 1.00 97.75 86 ALA A N 1
ATOM 653 C CA . ALA A 1 86 ? -7.923 3.871 15.153 1.00 97.75 86 ALA A CA 1
ATOM 654 C C . ALA A 1 86 ? -7.233 3.966 13.784 1.00 97.75 86 ALA A C 1
ATOM 656 O O . ALA A 1 86 ? -7.468 3.113 12.921 1.00 97.75 86 ALA A O 1
ATOM 657 N N . ASP A 1 87 ? -6.403 4.992 13.593 1.00 98.12 87 ASP A N 1
ATOM 658 C CA . ASP A 1 87 ? -5.609 5.196 12.386 1.00 98.12 87 ASP A CA 1
ATOM 659 C C . ASP A 1 87 ? -4.536 4.096 12.285 1.00 98.12 87 ASP A C 1
ATOM 661 O O . ASP A 1 87 ? -4.477 3.402 11.270 1.00 98.12 87 ASP A O 1
ATOM 665 N N . LEU A 1 88 ? -3.776 3.840 13.362 1.00 97.56 88 LEU A N 1
ATOM 666 C CA . LEU A 1 88 ? -2.771 2.769 13.399 1.00 97.56 88 LEU A CA 1
ATOM 667 C C . LEU A 1 88 ? -3.392 1.387 13.151 1.00 97.56 88 LEU A C 1
ATOM 669 O O . LEU A 1 88 ? -2.909 0.641 12.302 1.00 97.56 88 LEU A O 1
ATOM 673 N N . TYR A 1 89 ? -4.509 1.081 13.819 1.00 97.81 89 TYR A N 1
ATOM 674 C CA . TYR A 1 89 ? -5.273 -0.149 13.590 1.00 97.81 89 TYR A CA 1
ATOM 675 C C . TYR A 1 89 ? -5.645 -0.336 12.112 1.00 97.81 89 TYR A C 1
ATOM 677 O O . TYR A 1 89 ? -5.570 -1.450 11.579 1.00 97.81 89 TYR A O 1
ATOM 685 N N . PHE A 1 90 ? -6.057 0.741 11.435 1.00 98.75 90 PHE A N 1
ATOM 686 C CA . PHE A 1 90 ? -6.401 0.672 10.020 1.00 98.75 90 PHE A CA 1
ATOM 687 C C . PHE A 1 90 ? -5.167 0.417 9.158 1.00 98.75 90 PHE A C 1
ATOM 689 O O . PHE A 1 90 ? -5.215 -0.460 8.300 1.00 98.75 90 PHE A O 1
ATOM 696 N N . TYR A 1 91 ? -4.057 1.114 9.415 1.00 98.44 91 TYR A N 1
ATOM 697 C CA . TYR A 1 91 ? -2.806 0.931 8.675 1.00 98.44 91 TYR A CA 1
ATOM 698 C C . TYR A 1 91 ? -2.304 -0.510 8.769 1.00 98.44 91 TYR A C 1
ATOM 700 O O . TYR A 1 91 ? -2.074 -1.144 7.741 1.00 98.44 91 TYR A O 1
ATOM 708 N N . GLU A 1 92 ? -2.228 -1.063 9.980 1.00 97.31 92 GLU A N 1
ATOM 709 C CA . GLU A 1 92 ? -1.827 -2.456 10.197 1.00 97.31 92 GLU A CA 1
ATOM 710 C C . GLU A 1 92 ? -2.786 -3.443 9.526 1.00 97.31 92 GLU A C 1
ATOM 712 O O . GLU A 1 92 ? -2.357 -4.441 8.947 1.00 97.31 92 GLU A O 1
ATOM 717 N N . THR A 1 93 ? -4.095 -3.170 9.570 1.00 98.31 93 THR A N 1
ATOM 718 C CA . THR A 1 93 ? -5.099 -4.027 8.929 1.00 98.31 93 THR A CA 1
ATOM 719 C C . THR A 1 93 ? -4.917 -4.058 7.417 1.00 98.31 93 THR A C 1
ATOM 721 O O . THR A 1 93 ? -4.908 -5.143 6.839 1.00 98.31 93 THR A O 1
ATOM 724 N N . VAL A 1 94 ? -4.756 -2.898 6.779 1.00 98.31 94 VAL A N 1
ATOM 725 C CA . VAL A 1 94 ? -4.570 -2.811 5.327 1.00 98.31 94 VAL A CA 1
ATOM 726 C C . VAL A 1 94 ? -3.261 -3.478 4.919 1.00 98.31 94 VAL A C 1
ATOM 728 O O . VAL A 1 94 ? -3.269 -4.307 4.014 1.00 98.31 94 VAL A O 1
ATOM 731 N N . VAL A 1 95 ? -2.159 -3.179 5.611 1.00 97.44 95 VAL A N 1
ATOM 732 C CA . VAL A 1 95 ? -0.847 -3.767 5.314 1.00 97.44 95 VAL A CA 1
ATOM 733 C C . VAL A 1 95 ? -0.877 -5.285 5.465 1.00 97.44 95 VAL A C 1
ATOM 735 O O . VAL A 1 95 ? -0.439 -5.996 4.567 1.00 97.44 95 VAL A O 1
ATOM 738 N N . ARG A 1 96 ? -1.450 -5.812 6.550 1.00 97.06 96 ARG A N 1
ATOM 739 C CA . ARG A 1 96 ? -1.554 -7.261 6.762 1.00 97.06 96 ARG A CA 1
ATOM 740 C C . ARG A 1 96 ? -2.339 -7.960 5.650 1.00 97.06 96 ARG A C 1
ATOM 742 O O . ARG A 1 96 ? -1.951 -9.048 5.237 1.00 97.06 96 ARG A O 1
ATOM 749 N N . ILE A 1 97 ? -3.437 -7.359 5.191 1.00 97.88 97 ILE A N 1
ATOM 750 C CA . ILE A 1 97 ? -4.258 -7.911 4.103 1.00 97.88 97 ILE A CA 1
ATOM 751 C C . ILE A 1 97 ? -3.532 -7.807 2.758 1.00 97.88 97 ILE A C 1
ATOM 753 O O . ILE A 1 97 ? -3.536 -8.768 1.997 1.00 97.88 97 ILE A O 1
ATOM 757 N N . HIS A 1 98 ? -2.867 -6.683 2.486 1.00 96.31 98 HIS A N 1
ATOM 758 C CA . HIS A 1 98 ? -2.050 -6.505 1.289 1.00 96.31 98 HIS A CA 1
ATOM 759 C C . HIS A 1 98 ? -0.949 -7.572 1.199 1.00 96.31 98 HIS A C 1
ATOM 761 O O . HIS A 1 98 ? -0.909 -8.309 0.220 1.00 96.31 98 HIS A O 1
ATOM 767 N N . ARG A 1 99 ? -0.148 -7.740 2.263 1.00 93.69 99 ARG A N 1
ATOM 768 C CA . ARG A 1 99 ? 0.917 -8.758 2.334 1.00 93.69 99 ARG A CA 1
ATOM 769 C C . ARG A 1 99 ? 0.375 -10.170 2.120 1.00 93.69 99 ARG A C 1
ATOM 771 O O . ARG A 1 99 ? 0.924 -10.925 1.327 1.00 93.69 99 ARG A O 1
ATOM 778 N N . ALA A 1 100 ? -0.756 -10.507 2.745 1.00 93.62 100 ALA A N 1
ATOM 779 C CA . ALA A 1 100 ? -1.408 -11.795 2.515 1.00 93.62 100 ALA A CA 1
ATOM 780 C C . ALA A 1 100 ? -1.824 -11.990 1.043 1.00 93.62 100 ALA A C 1
ATOM 782 O O . ALA A 1 100 ? -1.706 -13.094 0.516 1.00 93.62 100 ALA A O 1
ATOM 783 N N . GLY A 1 101 ? -2.264 -10.921 0.371 1.00 91.38 101 GLY A N 1
ATOM 784 C CA . GLY A 1 101 ? -2.570 -10.913 -1.060 1.00 91.38 101 GLY A CA 1
ATOM 785 C C . GLY A 1 101 ? -1.349 -11.089 -1.969 1.00 91.38 101 GLY A C 1
ATOM 786 O O . GLY A 1 101 ? -1.516 -11.549 -3.095 1.00 91.38 101 GLY A O 1
ATOM 787 N N . GLU A 1 102 ? -0.149 -10.771 -1.482 1.00 88.56 102 GLU A N 1
ATOM 788 C CA . GLU A 1 102 ? 1.138 -11.042 -2.142 1.00 88.56 102 GLU A CA 1
ATOM 789 C C . GLU A 1 102 ? 1.680 -12.448 -1.820 1.00 88.56 102 GLU A C 1
ATOM 791 O O . GLU A 1 102 ? 2.712 -12.849 -2.349 1.00 88.56 102 GLU A O 1
ATOM 796 N N . GLY A 1 103 ? 0.997 -13.214 -0.959 1.00 90.25 103 GLY A N 1
ATOM 797 C CA . GLY A 1 103 ? 1.479 -14.510 -0.466 1.00 90.25 103 GLY A CA 1
ATOM 798 C C . GLY A 1 103 ? 2.534 -14.398 0.637 1.00 90.25 103 GLY A C 1
ATOM 799 O O . GLY A 1 103 ? 3.181 -15.386 0.978 1.00 90.25 103 GLY A O 1
ATOM 800 N N . GLU A 1 104 ? 2.689 -13.213 1.221 1.00 85.44 104 GLU A N 1
ATOM 801 C CA . GLU A 1 104 ? 3.773 -12.874 2.129 1.00 85.44 104 GLU A CA 1
ATOM 802 C C . GLU A 1 104 ? 3.299 -12.731 3.590 1.00 85.44 104 GLU A C 1
ATOM 804 O O . GLU A 1 104 ? 2.202 -12.226 3.863 1.00 85.44 104 GLU A O 1
ATOM 809 N N . PRO A 1 105 ? 4.117 -13.135 4.581 1.00 86.06 105 PRO A N 1
ATOM 810 C CA . PRO A 1 105 ? 3.749 -13.014 5.983 1.00 86.06 105 PRO A CA 1
ATOM 811 C C . PRO A 1 105 ? 3.754 -11.551 6.449 1.00 86.06 105 PRO A C 1
ATOM 813 O O . PRO A 1 105 ? 4.638 -10.756 6.121 1.00 86.06 105 PRO A O 1
ATOM 816 N N . TYR A 1 106 ? 2.796 -11.209 7.311 1.00 88.81 106 TYR A N 1
ATOM 817 C CA . TYR A 1 106 ? 2.809 -9.939 8.032 1.00 88.81 106 TYR A CA 1
ATOM 818 C C . TYR A 1 106 ? 3.727 -10.030 9.253 1.00 88.81 106 TYR A C 1
ATOM 820 O O . TYR A 1 106 ? 3.488 -10.825 10.162 1.00 88.81 106 TYR A O 1
ATOM 828 N N . THR A 1 107 ? 4.757 -9.185 9.291 1.00 88.19 107 THR A N 1
ATOM 829 C CA . THR A 1 107 ? 5.777 -9.159 10.355 1.00 88.19 107 THR A CA 1
ATOM 830 C C . THR A 1 107 ? 5.784 -7.829 11.116 1.00 88.19 107 THR A C 1
ATOM 832 O O . THR A 1 107 ? 6.824 -7.375 11.594 1.00 88.19 107 THR A O 1
ATOM 835 N N . GLY A 1 108 ? 4.617 -7.188 11.207 1.00 89.25 108 GLY A N 1
ATOM 836 C CA . GLY A 1 108 ? 4.457 -5.872 11.820 1.00 89.25 108 GLY A CA 1
ATOM 837 C C . GLY A 1 108 ? 4.716 -4.723 10.847 1.00 89.25 108 GLY A C 1
ATOM 838 O O . GLY A 1 108 ? 5.475 -4.856 9.887 1.00 89.25 108 GLY A O 1
ATOM 839 N N . LEU A 1 109 ? 4.081 -3.586 11.125 1.00 90.06 109 LEU A N 1
ATOM 840 C CA . LEU A 1 109 ? 4.253 -2.353 10.370 1.00 90.06 109 LEU A CA 1
ATOM 841 C C . LEU A 1 109 ? 5.666 -1.791 10.581 1.00 90.06 109 LEU A C 1
ATOM 843 O O . LEU A 1 109 ? 6.104 -1.604 11.718 1.00 90.06 109 LEU A O 1
ATOM 847 N N . LYS A 1 110 ? 6.396 -1.520 9.494 1.00 90.56 110 LYS A N 1
ATOM 848 C CA . LYS A 1 110 ? 7.793 -1.067 9.588 1.00 90.56 110 LYS A CA 1
ATOM 849 C C . LYS A 1 110 ? 7.876 0.414 9.959 1.00 90.56 110 LYS A C 1
ATOM 851 O O . LYS A 1 110 ? 7.065 1.212 9.473 1.00 90.56 110 LYS A O 1
ATOM 856 N N . PRO A 1 111 ? 8.862 0.818 10.781 1.00 88.25 111 PRO A N 1
ATOM 857 C CA . PRO A 1 111 ? 8.988 2.201 11.221 1.00 88.25 111 PRO A CA 1
ATOM 858 C C . PRO A 1 111 ? 9.310 3.134 10.045 1.00 88.25 111 PRO A C 1
ATOM 860 O O . PRO A 1 111 ? 9.849 2.716 9.013 1.00 88.25 111 PRO A O 1
ATOM 863 N N . ALA A 1 112 ? 8.933 4.406 10.179 1.00 84.94 112 ALA A N 1
ATOM 864 C CA . ALA A 1 112 ? 9.046 5.395 9.105 1.00 84.94 112 ALA A CA 1
ATOM 865 C C . ALA A 1 112 ? 10.497 5.808 8.801 1.00 84.94 112 ALA A C 1
ATOM 867 O O . ALA A 1 112 ? 10.790 6.203 7.677 1.00 84.94 112 ALA A O 1
ATOM 868 N N . ASP A 1 113 ? 11.390 5.714 9.784 1.00 81.50 113 ASP A N 1
ATOM 869 C CA . ASP A 1 113 ? 12.801 6.116 9.733 1.00 81.50 113 ASP A CA 1
ATOM 870 C C . ASP A 1 113 ? 13.749 4.989 9.292 1.00 81.50 113 ASP A C 1
ATOM 872 O O . ASP A 1 113 ? 14.970 5.129 9.375 1.00 81.50 113 ASP A O 1
ATOM 876 N N . ARG A 1 114 ? 13.208 3.869 8.796 1.00 83.44 114 ARG A N 1
ATOM 877 C CA . ARG A 1 114 ? 14.022 2.778 8.255 1.00 83.44 114 ARG A CA 1
ATOM 878 C C . ARG A 1 114 ? 14.824 3.232 7.036 1.00 83.44 114 ARG A C 1
ATOM 880 O O . ARG A 1 114 ? 14.365 4.047 6.236 1.00 83.44 114 ARG A O 1
ATOM 887 N N . ASN A 1 115 ? 15.995 2.628 6.864 1.00 82.88 115 ASN A N 1
ATOM 888 C CA . ASN A 1 115 ? 16.777 2.798 5.650 1.00 82.88 115 ASN A CA 1
ATOM 889 C C . ASN A 1 115 ? 16.078 2.057 4.499 1.00 82.88 115 ASN A C 1
ATOM 891 O O . ASN A 1 115 ? 15.987 0.831 4.525 1.00 82.88 115 ASN A O 1
ATOM 895 N N . ILE A 1 116 ? 15.535 2.805 3.540 1.00 84.75 116 ILE A N 1
ATOM 896 C CA . ILE A 1 116 ? 14.929 2.252 2.326 1.00 84.75 116 ILE A CA 1
ATOM 897 C C . ILE A 1 116 ? 16.013 2.215 1.255 1.00 84.75 116 ILE A C 1
ATOM 899 O O . ILE A 1 116 ? 16.745 3.190 1.086 1.00 84.75 116 ILE A O 1
ATOM 903 N N . ASP A 1 117 ? 16.093 1.102 0.532 1.00 88.31 117 ASP A N 1
ATOM 904 C CA . ASP A 1 117 ? 17.028 0.946 -0.574 1.00 88.31 117 ASP A CA 1
ATOM 905 C C . ASP A 1 117 ? 16.879 2.112 -1.585 1.00 88.31 117 ASP A C 1
ATOM 907 O O . ASP A 1 117 ? 15.760 2.389 -2.047 1.00 88.31 117 ASP A O 1
ATOM 911 N N . PRO A 1 118 ? 17.972 2.820 -1.937 1.00 91.62 118 PRO A N 1
ATOM 912 C CA . PRO A 1 118 ? 17.945 3.888 -2.932 1.00 91.62 118 PRO A CA 1
ATOM 913 C C . PRO A 1 118 ? 17.320 3.480 -4.272 1.00 91.62 118 PRO A C 1
ATOM 915 O O . PRO A 1 118 ? 16.695 4.323 -4.919 1.00 91.62 118 PRO A O 1
ATOM 918 N N . ALA A 1 119 ? 17.442 2.212 -4.680 1.00 93.62 119 ALA A N 1
ATOM 919 C CA . ALA A 1 119 ? 16.837 1.685 -5.899 1.00 93.62 119 ALA A CA 1
ATOM 920 C C . ALA A 1 119 ? 15.306 1.729 -5.832 1.00 93.62 119 ALA A C 1
ATOM 922 O O . ALA A 1 119 ? 14.653 2.106 -6.803 1.00 93.62 119 ALA A O 1
ATOM 923 N N . ILE A 1 120 ? 14.726 1.443 -4.666 1.00 93.88 120 ILE A N 1
ATOM 924 C CA . ILE A 1 120 ? 13.275 1.485 -4.446 1.00 93.88 120 ILE A CA 1
ATOM 925 C C . ILE A 1 120 ? 12.766 2.927 -4.431 1.00 93.88 120 ILE A C 1
ATOM 927 O O . ILE A 1 120 ? 11.763 3.244 -5.073 1.00 93.88 120 ILE A O 1
ATOM 931 N N . ILE A 1 121 ? 13.503 3.838 -3.787 1.00 92.94 121 ILE A N 1
ATOM 932 C CA . ILE A 1 121 ? 13.204 5.279 -3.830 1.00 92.94 121 ILE A CA 1
ATOM 933 C C . ILE A 1 121 ? 13.250 5.794 -5.280 1.00 92.94 121 ILE A C 1
ATOM 935 O O . ILE A 1 121 ? 12.398 6.587 -5.705 1.00 92.94 121 ILE A O 1
ATOM 939 N N . ALA A 1 122 ? 14.239 5.346 -6.055 1.00 96.38 122 ALA A N 1
ATOM 940 C CA . ALA A 1 122 ? 14.385 5.689 -7.461 1.00 96.38 122 ALA A CA 1
ATOM 941 C C . ALA A 1 122 ? 13.277 5.081 -8.334 1.00 96.38 122 ALA A C 1
ATOM 943 O O . ALA A 1 122 ? 12.794 5.763 -9.239 1.00 96.38 122 ALA A O 1
ATOM 944 N N . ALA A 1 123 ? 12.823 3.859 -8.060 1.00 96.62 123 ALA A N 1
ATOM 945 C CA . ALA A 1 123 ? 11.716 3.224 -8.771 1.00 96.62 123 ALA A CA 1
ATOM 946 C C . ALA A 1 123 ? 10.404 4.003 -8.592 1.00 96.62 123 ALA A C 1
ATOM 948 O O . ALA A 1 123 ? 9.778 4.397 -9.579 1.00 96.62 123 ALA A O 1
ATOM 949 N N . ASP A 1 124 ? 10.050 4.337 -7.347 1.00 95.56 124 ASP A N 1
ATOM 950 C CA . ASP A 1 124 ? 8.895 5.189 -7.034 1.00 95.56 124 ASP A CA 1
ATOM 951 C C . ASP A 1 124 ? 8.980 6.547 -7.739 1.00 95.56 124 ASP A C 1
ATOM 953 O O . ASP A 1 124 ? 8.023 7.019 -8.362 1.00 95.56 124 ASP A O 1
ATOM 957 N N . SER A 1 125 ? 10.159 7.170 -7.673 1.00 96.56 125 SER A N 1
ATOM 958 C CA . SER A 1 125 ? 10.413 8.450 -8.334 1.00 96.56 125 SER A CA 1
ATOM 959 C C . SER A 1 125 ? 10.259 8.335 -9.848 1.00 96.56 125 SER A C 1
ATOM 961 O O . SER A 1 125 ? 9.702 9.240 -10.467 1.00 96.56 125 SER A O 1
ATOM 963 N N . SER A 1 126 ? 10.713 7.227 -10.439 1.00 98.00 126 SER A N 1
ATOM 964 C CA . SER A 1 126 ? 10.647 6.980 -11.881 1.00 98.00 126 SER A CA 1
ATOM 965 C C . SER A 1 126 ? 9.205 6.927 -12.368 1.00 98.00 126 SER A C 1
ATOM 967 O O . SER A 1 126 ? 8.879 7.554 -13.377 1.00 98.00 126 SER A O 1
ATOM 969 N N . ILE A 1 127 ? 8.321 6.250 -11.625 1.00 97.31 127 ILE A N 1
ATOM 970 C CA . ILE A 1 127 ? 6.881 6.210 -11.918 1.00 97.31 127 ILE A CA 1
ATOM 971 C C . ILE A 1 127 ? 6.281 7.614 -11.817 1.00 97.31 127 ILE A C 1
ATOM 973 O O . ILE A 1 127 ? 5.587 8.060 -12.733 1.00 97.31 127 ILE A O 1
ATOM 977 N N . ALA A 1 128 ? 6.585 8.343 -10.739 1.00 95.25 128 ALA A N 1
ATOM 978 C CA . ALA A 1 128 ? 6.040 9.678 -10.500 1.00 95.25 128 ALA A CA 1
ATOM 979 C C . ALA A 1 128 ? 6.402 10.679 -11.612 1.00 95.25 128 ALA A C 1
ATOM 981 O O . ALA A 1 128 ? 5.557 11.476 -12.025 1.00 95.25 128 ALA A O 1
ATOM 982 N N . VAL A 1 129 ? 7.639 10.628 -12.120 1.00 97.31 129 VAL A N 1
ATOM 983 C CA . VAL A 1 129 ? 8.118 11.526 -13.189 1.00 97.31 129 VAL A CA 1
ATOM 984 C C . VAL A 1 129 ? 7.990 10.933 -14.594 1.00 97.31 129 VAL A C 1
ATOM 986 O O . VAL A 1 129 ? 8.368 11.592 -15.562 1.00 97.31 129 VAL A O 1
ATOM 989 N N . LYS A 1 130 ? 7.470 9.705 -14.718 1.00 97.81 130 LYS A N 1
ATOM 990 C CA . LYS A 1 130 ? 7.342 8.957 -15.980 1.00 97.81 130 LYS A CA 1
ATOM 991 C C . LYS A 1 130 ? 8.659 8.888 -16.766 1.00 97.81 130 LYS A C 1
ATOM 993 O O . LYS A 1 130 ? 8.686 9.070 -17.981 1.00 97.81 130 LYS A O 1
ATOM 998 N N . SER A 1 131 ? 9.769 8.646 -16.069 1.00 98.06 131 SER A N 1
ATOM 999 C CA . SER A 1 131 ? 11.095 8.491 -16.674 1.00 98.06 131 SER A CA 1
ATOM 1000 C C . SER A 1 131 ? 11.971 7.574 -15.831 1.00 98.06 131 SER A C 1
ATOM 1002 O O . SER A 1 131 ? 12.000 7.731 -14.619 1.00 98.06 131 SER A O 1
ATOM 1004 N N . LEU A 1 132 ? 12.751 6.699 -16.469 1.00 97.88 132 LEU A N 1
ATOM 1005 C CA . LEU A 1 132 ? 13.722 5.816 -15.806 1.00 97.88 132 LEU A CA 1
ATOM 1006 C C . LEU A 1 132 ? 14.998 6.525 -15.318 1.00 97.88 132 LEU A C 1
ATOM 1008 O O . LEU A 1 132 ? 15.819 5.913 -14.641 1.00 97.88 132 LEU A O 1
ATOM 1012 N N . LYS A 1 133 ? 15.159 7.827 -15.593 1.00 97.62 133 LYS A N 1
ATOM 1013 C CA . LYS A 1 133 ? 16.330 8.619 -15.175 1.00 97.62 133 LYS A CA 1
ATOM 1014 C C . LYS A 1 133 ? 16.702 8.506 -13.689 1.00 97.62 133 LYS A C 1
ATOM 1016 O O . LYS A 1 133 ? 17.890 8.587 -13.388 1.00 97.62 133 LYS A O 1
ATOM 1021 N N . PRO A 1 134 ? 15.762 8.407 -12.730 1.00 98.06 134 PRO A N 1
ATOM 1022 C CA . PRO A 1 134 ? 16.125 8.161 -11.339 1.00 98.06 134 PRO A CA 1
ATOM 1023 C C . PRO A 1 134 ? 16.804 6.801 -11.136 1.00 98.06 134 PRO A C 1
ATOM 1025 O O . PRO A 1 134 ? 17.797 6.750 -10.418 1.00 98.06 134 PRO A O 1
ATOM 1028 N N . LEU A 1 135 ? 16.324 5.733 -11.786 1.00 95.75 135 LEU A N 1
ATOM 1029 C CA . LEU A 1 135 ? 16.934 4.399 -11.704 1.00 95.75 135 LEU A CA 1
ATOM 1030 C C . LEU A 1 135 ? 18.313 4.349 -12.369 1.00 95.75 135 LEU A C 1
ATOM 1032 O O . LEU A 1 135 ? 19.239 3.788 -11.792 1.00 95.75 135 LEU A O 1
ATOM 1036 N N . GLU A 1 136 ? 18.489 5.027 -13.508 1.00 95.88 136 GLU A N 1
ATOM 1037 C CA . GLU A 1 136 ? 19.787 5.142 -14.202 1.00 95.88 136 GLU A CA 1
ATOM 1038 C C . GLU A 1 136 ? 20.898 5.733 -13.316 1.00 95.88 136 GLU A C 1
ATOM 1040 O O . GLU A 1 136 ? 22.077 5.518 -13.574 1.00 95.88 136 GLU A O 1
ATOM 1045 N N . LYS A 1 137 ? 20.541 6.510 -12.284 1.00 95.00 137 LYS A N 1
ATOM 1046 C CA . LYS A 1 137 ? 21.506 7.118 -11.354 1.00 95.00 137 LYS A CA 1
ATOM 1047 C C . LYS A 1 137 ? 21.925 6.198 -10.213 1.00 95.00 137 LYS A C 1
ATOM 1049 O O . LYS A 1 137 ? 22.893 6.523 -9.530 1.00 95.00 137 LYS A O 1
ATOM 1054 N N . VAL A 1 138 ? 21.155 5.147 -9.950 1.00 93.88 138 VAL A N 1
ATOM 1055 C CA . VAL A 1 138 ? 21.354 4.263 -8.795 1.00 93.88 138 VAL A CA 1
ATOM 1056 C C . VAL A 1 138 ? 21.894 2.908 -9.227 1.00 93.88 138 VAL A C 1
ATOM 1058 O O . VAL A 1 138 ? 22.731 2.348 -8.527 1.00 93.88 138 VAL A O 1
ATOM 1061 N N . PHE A 1 139 ? 21.467 2.399 -10.382 1.00 92.12 13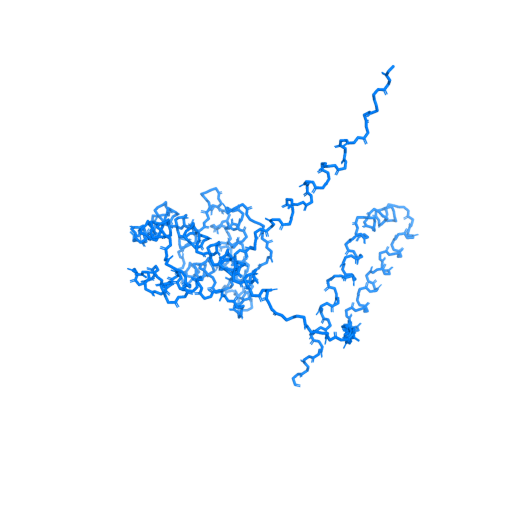9 PHE A N 1
ATOM 1062 C CA . PHE A 1 139 ? 21.985 1.137 -10.893 1.00 92.12 139 PHE A CA 1
ATOM 1063 C C . PHE A 1 139 ? 23.436 1.286 -11.356 1.00 92.12 139 PHE A C 1
ATOM 1065 O O . PHE A 1 139 ? 23.780 2.222 -12.078 1.00 92.12 139 PHE A O 1
ATOM 1072 N N . ALA A 1 140 ? 24.282 0.341 -10.941 1.00 86.75 140 ALA A N 1
ATOM 1073 C CA . ALA A 1 140 ? 25.666 0.248 -11.402 1.00 86.75 140 ALA A CA 1
ATOM 1074 C C . ALA A 1 140 ? 25.750 -0.234 -12.861 1.00 86.75 140 ALA A C 1
ATOM 1076 O O . ALA A 1 140 ? 26.610 0.210 -13.621 1.00 86.75 140 ALA A O 1
ATOM 1077 N N . ASP A 1 141 ? 24.819 -1.106 -13.243 1.00 88.50 141 ASP A N 1
ATOM 1078 C CA . ASP A 1 141 ? 24.703 -1.705 -14.567 1.00 88.50 141 ASP A CA 1
ATOM 1079 C C . ASP A 1 141 ? 23.535 -1.092 -15.363 1.00 88.50 141 ASP A C 1
ATOM 1081 O O . ASP A 1 141 ? 22.607 -0.526 -14.775 1.00 88.50 141 ASP A O 1
ATOM 1085 N N . PRO A 1 142 ? 23.524 -1.217 -16.705 1.00 93.12 142 PRO A N 1
ATOM 1086 C CA . PRO A 1 142 ? 22.380 -0.812 -17.516 1.00 93.12 142 PRO A CA 1
ATOM 1087 C C . PRO A 1 142 ? 21.071 -1.447 -17.031 1.00 93.12 142 PRO A C 1
ATOM 1089 O O . PRO A 1 142 ? 21.042 -2.618 -16.661 1.00 93.12 142 PRO A O 1
ATOM 1092 N N . ILE A 1 143 ? 19.973 -0.686 -17.075 1.00 96.06 143 ILE A N 1
ATOM 1093 C CA . ILE A 1 143 ? 18.651 -1.187 -16.677 1.00 96.06 143 ILE A CA 1
ATOM 1094 C C . ILE A 1 143 ? 18.246 -2.345 -17.613 1.00 96.06 143 ILE A C 1
ATOM 1096 O O . ILE A 1 143 ? 18.206 -2.138 -18.831 1.00 96.06 143 ILE A O 1
ATOM 1100 N N . PRO A 1 144 ? 17.916 -3.539 -17.084 1.00 96.00 144 PRO A N 1
ATOM 1101 C CA . PRO A 1 144 ? 17.450 -4.667 -17.887 1.00 96.00 144 PRO A CA 1
ATOM 1102 C C . PRO A 1 144 ? 16.179 -4.351 -18.680 1.00 96.00 144 PRO A C 1
ATOM 1104 O O . PRO A 1 144 ? 15.280 -3.672 -18.181 1.00 96.00 144 PRO A O 1
ATOM 1107 N N . GLU A 1 145 ? 16.059 -4.918 -19.884 1.00 97.31 145 GLU A N 1
ATOM 1108 C CA . GLU A 1 145 ? 14.886 -4.744 -20.757 1.00 97.31 145 GLU A CA 1
ATOM 1109 C C . GLU A 1 145 ? 13.569 -5.136 -20.063 1.00 97.31 145 GLU A C 1
ATOM 1111 O O . GLU A 1 145 ? 12.554 -4.463 -20.226 1.00 97.31 145 GLU A O 1
ATOM 1116 N N . GLU A 1 146 ? 13.592 -6.168 -19.218 1.00 96.62 146 GLU A N 1
ATOM 1117 C CA . GLU A 1 146 ? 12.439 -6.589 -18.418 1.00 96.62 146 GLU A CA 1
ATOM 1118 C C . GLU A 1 146 ? 11.934 -5.479 -17.480 1.00 96.62 146 GLU A C 1
ATOM 1120 O O . GLU A 1 146 ? 10.744 -5.169 -17.480 1.00 96.62 146 GLU A O 1
ATOM 1125 N N . ILE A 1 147 ? 12.832 -4.807 -16.751 1.00 97.88 147 ILE A N 1
ATOM 1126 C CA . ILE A 1 147 ? 12.477 -3.693 -15.855 1.00 97.88 147 ILE A CA 1
ATOM 1127 C C . ILE A 1 147 ? 11.950 -2.496 -16.657 1.00 97.88 147 ILE A C 1
ATOM 1129 O O . ILE A 1 147 ? 11.020 -1.819 -16.215 1.00 97.88 147 ILE A O 1
ATOM 1133 N N . ILE A 1 148 ? 12.498 -2.249 -17.852 1.00 98.38 148 ILE A N 1
ATOM 1134 C CA . ILE A 1 148 ? 12.010 -1.201 -18.761 1.00 98.38 148 ILE A CA 1
ATOM 1135 C C . ILE A 1 148 ? 10.567 -1.494 -19.199 1.00 98.38 148 ILE A C 1
ATOM 1137 O O . ILE A 1 148 ? 9.726 -0.593 -19.190 1.00 98.38 148 ILE A O 1
ATOM 1141 N N . ASN A 1 149 ? 10.265 -2.742 -19.558 1.00 98.19 149 ASN A N 1
ATOM 1142 C CA . ASN A 1 149 ? 8.923 -3.149 -19.972 1.00 98.19 149 ASN A CA 1
ATOM 1143 C C . ASN A 1 149 ? 7.919 -3.029 -18.819 1.00 98.19 149 ASN A C 1
ATOM 1145 O O . ASN A 1 149 ? 6.886 -2.382 -18.984 1.00 98.19 149 ASN A O 1
ATOM 1149 N N . LEU A 1 150 ? 8.271 -3.528 -17.630 1.00 98.38 150 LEU A N 1
ATOM 1150 C CA . LEU A 1 150 ? 7.441 -3.398 -16.428 1.00 98.38 150 LEU A CA 1
ATOM 1151 C C . LEU A 1 150 ? 7.169 -1.932 -16.072 1.00 98.38 150 LEU A C 1
ATOM 1153 O O . LEU A 1 150 ? 6.039 -1.562 -15.762 1.00 98.38 150 LEU A O 1
ATOM 1157 N N . PHE A 1 151 ? 8.183 -1.070 -16.171 1.00 98.62 151 PHE A N 1
ATOM 1158 C CA . PHE A 1 151 ? 8.015 0.366 -15.970 1.00 98.62 151 PHE A CA 1
ATOM 1159 C C . PHE A 1 151 ? 6.987 0.973 -16.938 1.00 98.62 151 PHE A C 1
ATOM 1161 O O . PHE A 1 151 ? 6.112 1.738 -16.520 1.00 98.62 151 PHE A O 1
ATOM 1168 N N . ASN A 1 152 ? 7.073 0.634 -18.227 1.00 98.31 152 ASN A N 1
ATOM 1169 C CA . ASN A 1 152 ? 6.135 1.129 -19.232 1.00 98.31 152 ASN A CA 1
ATOM 1170 C C . ASN A 1 152 ? 4.704 0.656 -18.942 1.00 98.31 152 ASN A C 1
ATOM 1172 O O . ASN A 1 152 ? 3.770 1.460 -19.016 1.00 98.31 152 ASN A O 1
ATOM 1176 N N . ASP A 1 153 ? 4.529 -0.602 -18.536 1.00 97.69 153 ASP A N 1
ATOM 1177 C CA . ASP A 1 153 ? 3.222 -1.138 -18.155 1.00 97.69 153 ASP A CA 1
ATOM 1178 C C . ASP A 1 153 ? 2.621 -0.359 -16.977 1.00 97.69 153 ASP A C 1
ATOM 1180 O O . ASP A 1 153 ? 1.472 0.083 -17.044 1.00 97.69 153 ASP A O 1
ATOM 1184 N N . VAL A 1 154 ? 3.413 -0.069 -15.940 1.00 97.88 154 VAL A N 1
ATOM 1185 C CA . VAL A 1 154 ? 2.968 0.759 -14.805 1.00 97.88 154 VAL A CA 1
ATOM 1186 C C . VAL A 1 154 ? 2.546 2.158 -15.261 1.00 97.88 154 VAL A C 1
ATOM 1188 O O . VAL A 1 154 ? 1.473 2.641 -14.889 1.00 97.88 154 VAL A O 1
ATOM 1191 N N . VAL A 1 155 ? 3.356 2.821 -16.093 1.00 98.06 155 VAL A N 1
ATOM 1192 C CA . VAL A 1 155 ? 3.082 4.190 -16.564 1.00 98.06 155 VAL A CA 1
ATOM 1193 C C . VAL A 1 155 ? 1.828 4.264 -17.434 1.00 98.06 155 VAL A C 1
ATOM 1195 O O . VAL A 1 155 ? 1.083 5.243 -17.345 1.00 98.06 155 VAL A O 1
ATOM 1198 N N . THR A 1 156 ? 1.555 3.253 -18.260 1.00 97.38 156 THR A N 1
ATOM 1199 C CA . THR A 1 156 ? 0.331 3.230 -19.080 1.00 97.38 156 THR A CA 1
ATOM 1200 C C . THR A 1 156 ? -0.931 3.042 -18.237 1.00 97.38 156 THR A C 1
ATOM 1202 O O . THR A 1 156 ? -1.991 3.551 -18.605 1.00 97.38 156 THR A O 1
ATOM 1205 N N . ARG A 1 157 ? -0.813 2.385 -17.077 1.00 97.56 157 ARG A N 1
ATOM 1206 C CA . ARG A 1 157 ? -1.929 2.064 -16.174 1.00 97.56 157 ARG A CA 1
ATOM 1207 C C . ARG A 1 157 ? -2.166 3.087 -15.073 1.00 97.56 157 ARG A C 1
ATOM 1209 O O . ARG A 1 157 ? -3.256 3.126 -14.520 1.00 97.56 157 ARG A O 1
ATOM 1216 N N . MET A 1 158 ? -1.196 3.950 -14.768 1.00 94.56 158 MET A N 1
ATOM 1217 C CA . MET A 1 158 ? -1.271 4.863 -13.616 1.00 94.56 158 MET A CA 1
ATOM 1218 C C . MET A 1 158 ? -2.387 5.916 -13.680 1.00 94.56 158 MET A C 1
ATOM 1220 O O . MET A 1 158 ? -2.676 6.559 -12.673 1.00 94.56 158 MET A O 1
ATOM 1224 N N . ASN A 1 159 ? -2.994 6.133 -14.852 1.00 94.88 159 ASN A N 1
ATOM 1225 C CA . ASN A 1 159 ? -4.085 7.086 -15.032 1.00 94.88 159 ASN A CA 1
ATOM 1226 C C . ASN A 1 159 ? -5.443 6.372 -15.054 1.00 94.88 159 ASN A C 1
ATOM 1228 O O . ASN A 1 159 ? -6.019 6.145 -16.117 1.00 94.88 159 ASN A O 1
ATOM 1232 N N . TYR A 1 160 ? -5.951 6.054 -13.868 1.00 96.19 160 TYR A N 1
ATOM 1233 C CA . TYR A 1 160 ? -7.275 5.472 -13.649 1.00 96.19 160 TYR A CA 1
ATOM 1234 C C . TYR A 1 160 ? -8.163 6.417 -12.829 1.00 96.19 160 TYR A C 1
ATOM 1236 O O . TYR A 1 160 ? -7.683 7.310 -12.124 1.00 96.19 160 TYR A O 1
ATOM 1244 N N . ASN A 1 161 ? -9.480 6.224 -12.915 1.00 97.62 161 ASN A N 1
ATOM 1245 C CA . ASN A 1 161 ? -10.417 6.868 -11.999 1.00 97.62 161 ASN A CA 1
ATOM 1246 C C . ASN A 1 161 ? -10.345 6.153 -10.644 1.00 97.62 161 ASN A C 1
ATOM 1248 O O . ASN A 1 161 ? -10.444 4.933 -10.604 1.00 97.62 161 ASN A O 1
ATOM 1252 N N . VAL A 1 162 ? -10.214 6.894 -9.540 1.00 95.75 162 VAL A N 1
ATOM 1253 C CA . VAL A 1 162 ? -10.157 6.314 -8.187 1.00 95.75 162 VAL A CA 1
ATOM 1254 C C . VAL A 1 162 ? -11.364 5.425 -7.866 1.00 95.75 162 VAL A C 1
ATOM 1256 O O . VAL A 1 162 ? -11.217 4.455 -7.132 1.00 95.75 162 VAL A O 1
ATOM 1259 N N . ASP A 1 163 ? -12.536 5.715 -8.435 1.00 97.38 163 ASP A N 1
ATOM 1260 C CA . ASP A 1 163 ? -13.741 4.909 -8.218 1.00 97.38 163 ASP A CA 1
ATOM 1261 C C . ASP A 1 163 ? -13.814 3.667 -9.123 1.00 97.38 163 ASP A C 1
ATOM 1263 O O . ASP A 1 163 ? -14.629 2.774 -8.890 1.00 97.38 163 ASP A O 1
ATOM 1267 N N . ASP A 1 164 ? -12.925 3.564 -10.114 1.00 98.31 164 ASP A N 1
ATOM 1268 C CA . ASP A 1 164 ? -12.682 2.332 -10.860 1.00 98.31 164 ASP A CA 1
ATOM 1269 C C . ASP A 1 164 ? -11.626 1.489 -10.135 1.00 98.31 164 ASP A C 1
ATOM 1271 O O . ASP A 1 164 ? -10.441 1.449 -10.478 1.00 98.31 164 ASP A O 1
ATOM 1275 N N . VAL A 1 165 ? -12.079 0.802 -9.086 1.00 98.12 165 VAL A N 1
ATOM 1276 C CA . VAL A 1 165 ? -11.222 -0.049 -8.252 1.00 98.12 165 VAL A CA 1
ATOM 1277 C C . VAL A 1 165 ? -10.581 -1.182 -9.065 1.00 98.12 165 VAL A C 1
ATOM 1279 O O . VAL A 1 165 ? -9.495 -1.637 -8.720 1.00 98.12 165 VAL A O 1
ATOM 1282 N N . ILE A 1 166 ? -11.215 -1.642 -10.149 1.00 98.12 166 ILE A N 1
ATOM 1283 C CA . ILE A 1 166 ? -10.667 -2.711 -10.995 1.00 98.12 166 ILE A CA 1
ATOM 1284 C C . ILE A 1 166 ? -9.450 -2.190 -11.761 1.00 98.12 166 ILE A C 1
ATOM 1286 O O . ILE A 1 166 ? -8.391 -2.811 -11.692 1.00 98.12 166 ILE A O 1
ATOM 1290 N N . ALA A 1 167 ? -9.571 -1.034 -12.418 1.00 98.38 167 ALA A N 1
ATOM 1291 C CA . ALA A 1 167 ? -8.439 -0.394 -13.086 1.00 98.38 167 ALA A CA 1
ATOM 1292 C C . ALA A 1 167 ? -7.321 -0.027 -12.096 1.00 98.38 167 ALA A C 1
ATOM 1294 O O . ALA A 1 167 ? -6.140 -0.192 -12.390 1.00 98.38 167 ALA A O 1
ATOM 1295 N N . GLY A 1 168 ? -7.684 0.419 -10.890 1.00 98.31 168 GLY A N 1
ATOM 1296 C CA . GLY A 1 168 ? -6.706 0.699 -9.845 1.00 98.31 168 GLY A CA 1
ATOM 1297 C C . GLY A 1 168 ? -5.952 -0.545 -9.360 1.00 98.31 168 GLY A C 1
ATOM 1298 O O . GLY A 1 168 ? -4.748 -0.462 -9.132 1.00 98.31 168 GLY A O 1
ATOM 1299 N N . ARG A 1 169 ? -6.617 -1.702 -9.238 1.00 98.00 169 ARG A N 1
ATOM 1300 C CA . ARG A 1 169 ? -5.949 -2.978 -8.914 1.00 98.00 169 ARG A CA 1
ATOM 1301 C C . ARG A 1 169 ? -4.992 -3.419 -10.007 1.00 98.00 169 ARG A C 1
ATOM 1303 O O . ARG A 1 169 ? -3.880 -3.819 -9.692 1.00 98.00 169 ARG A O 1
ATOM 1310 N N . ASP A 1 170 ? -5.409 -3.300 -11.265 1.00 97.94 170 ASP A N 1
ATOM 1311 C CA . ASP A 1 170 ? -4.560 -3.595 -12.421 1.00 97.94 170 ASP A CA 1
ATOM 1312 C C . ASP A 1 170 ? -3.294 -2.721 -12.407 1.00 97.94 170 ASP A C 1
ATOM 1314 O O . ASP A 1 170 ? -2.187 -3.220 -12.593 1.00 97.94 170 ASP A O 1
ATOM 1318 N N . PHE A 1 171 ? -3.413 -1.433 -12.065 1.00 98.19 171 PHE A N 1
ATOM 1319 C CA . PHE A 1 171 ? -2.245 -0.584 -11.820 1.00 98.19 171 PHE A CA 1
ATOM 1320 C C . PHE A 1 171 ? -1.370 -1.084 -10.657 1.00 98.19 171 PHE A C 1
ATOM 1322 O O . PHE A 1 171 ? -0.153 -1.175 -10.822 1.00 98.19 171 PHE A O 1
ATOM 1329 N N . VAL A 1 172 ? -1.956 -1.391 -9.492 1.00 97.31 172 VAL A N 1
ATOM 1330 C CA . VAL A 1 172 ? -1.191 -1.812 -8.303 1.00 97.31 172 VAL A CA 1
ATOM 1331 C C . VAL A 1 172 ? -0.465 -3.137 -8.534 1.00 97.31 172 VAL A C 1
ATOM 1333 O O . VAL A 1 172 ? 0.680 -3.266 -8.117 1.00 97.31 172 VAL A O 1
ATOM 1336 N N . GLU A 1 173 ? -1.078 -4.095 -9.227 1.00 95.50 173 GLU A N 1
ATOM 1337 C CA . GLU A 1 173 ? -0.450 -5.374 -9.573 1.00 95.50 173 GLU A CA 1
ATOM 1338 C C . GLU A 1 173 ? 0.850 -5.162 -10.362 1.00 95.50 173 GLU A C 1
ATOM 1340 O O . GLU A 1 173 ? 1.908 -5.664 -9.978 1.00 95.50 173 GLU A O 1
ATOM 1345 N N . HIS A 1 174 ? 0.802 -4.337 -11.412 1.00 97.44 174 HIS A N 1
ATOM 1346 C CA . HIS A 1 174 ? 1.985 -4.027 -12.215 1.00 97.44 174 HIS A CA 1
ATOM 1347 C C . HIS A 1 174 ? 2.990 -3.168 -11.433 1.00 97.44 174 HIS A C 1
ATOM 1349 O O . HIS A 1 174 ? 4.198 -3.353 -11.578 1.00 97.44 174 HIS A O 1
ATOM 1355 N N . TYR A 1 175 ? 2.513 -2.254 -10.578 1.00 97.25 175 TYR A N 1
ATOM 1356 C CA . TYR A 1 175 ? 3.363 -1.443 -9.701 1.00 97.25 175 TYR A CA 1
ATOM 1357 C C . TYR A 1 175 ? 4.183 -2.328 -8.757 1.00 97.25 175 TYR A C 1
ATOM 1359 O O . TYR A 1 175 ? 5.404 -2.200 -8.711 1.00 97.25 175 TYR A O 1
ATOM 1367 N N . VAL A 1 176 ? 3.530 -3.250 -8.046 1.00 94.50 176 VAL A N 1
ATOM 1368 C CA . VAL A 1 176 ? 4.185 -4.176 -7.113 1.00 94.50 176 VAL A CA 1
ATOM 1369 C C . VAL A 1 176 ? 5.192 -5.048 -7.857 1.00 94.50 176 VAL A C 1
ATOM 1371 O O . VAL A 1 176 ? 6.332 -5.183 -7.416 1.00 94.50 176 VAL A O 1
ATOM 1374 N N . HIS A 1 177 ? 4.815 -5.576 -9.025 1.00 93.94 177 HIS A N 1
ATOM 1375 C CA . HIS A 1 177 ? 5.716 -6.396 -9.831 1.00 93.94 177 HIS A CA 1
ATOM 1376 C C . HIS A 1 177 ? 6.967 -5.624 -10.285 1.00 93.94 177 HIS A C 1
ATOM 1378 O O . HIS A 1 177 ? 8.083 -6.141 -10.191 1.00 93.94 177 HIS A O 1
ATOM 1384 N N . PHE A 1 178 ? 6.813 -4.370 -10.715 1.00 96.94 178 PHE A N 1
ATOM 1385 C CA . PHE A 1 178 ? 7.936 -3.502 -11.063 1.00 96.94 178 PHE A CA 1
ATOM 1386 C C . PHE A 1 178 ? 8.854 -3.227 -9.862 1.00 96.94 178 PHE A C 1
ATOM 1388 O O . PHE A 1 178 ? 10.071 -3.376 -9.983 1.00 96.94 178 PHE A O 1
ATOM 1395 N N . ILE A 1 179 ? 8.289 -2.876 -8.701 1.00 95.31 179 ILE A N 1
ATOM 1396 C CA . ILE A 1 179 ? 9.064 -2.610 -7.480 1.00 95.31 179 ILE A CA 1
ATOM 1397 C C . ILE A 1 179 ? 9.852 -3.853 -7.046 1.00 95.31 179 ILE A C 1
ATOM 1399 O O . ILE A 1 179 ? 11.058 -3.751 -6.823 1.00 95.31 179 ILE A O 1
ATOM 1403 N N . HIS A 1 180 ? 9.216 -5.027 -6.992 1.00 91.25 180 HIS A N 1
ATOM 1404 C CA . HIS A 1 180 ? 9.898 -6.275 -6.638 1.00 91.25 180 HIS A CA 1
ATOM 1405 C C . HIS A 1 180 ? 10.985 -6.657 -7.652 1.00 91.25 180 HIS A C 1
ATOM 1407 O O . HIS A 1 180 ? 12.034 -7.166 -7.270 1.00 91.25 180 HIS A O 1
ATOM 1413 N N . SER A 1 181 ? 10.784 -6.373 -8.942 1.00 93.25 181 SER A N 1
ATOM 1414 C CA . SER A 1 181 ? 11.802 -6.638 -9.968 1.00 93.25 181 SER A CA 1
ATOM 1415 C C . SER A 1 181 ? 13.034 -5.745 -9.802 1.00 93.25 181 SER A C 1
ATOM 1417 O O . SER A 1 181 ? 14.162 -6.223 -9.922 1.00 93.25 181 SER A O 1
ATOM 1419 N N . VAL A 1 182 ? 12.837 -4.465 -9.466 1.00 94.69 182 VAL A N 1
ATOM 1420 C CA . VAL A 1 182 ? 13.934 -3.551 -9.108 1.00 94.69 182 VAL A CA 1
ATOM 1421 C C . VAL A 1 182 ? 14.660 -4.029 -7.849 1.00 94.69 182 VAL A C 1
ATOM 1423 O O . VAL A 1 182 ? 15.890 -4.049 -7.829 1.00 94.69 182 VAL A O 1
ATOM 1426 N N . GLU A 1 183 ? 13.914 -4.444 -6.823 1.00 89.94 183 GLU A N 1
ATOM 1427 C CA . GLU A 1 183 ? 14.466 -4.965 -5.569 1.00 89.94 183 GLU A CA 1
ATOM 1428 C C . GLU A 1 183 ? 15.348 -6.198 -5.805 1.00 89.94 183 GLU A C 1
ATOM 1430 O O . GLU A 1 183 ? 16.504 -6.230 -5.381 1.00 89.94 183 GLU A O 1
ATOM 1435 N N . HIS A 1 184 ? 14.838 -7.193 -6.533 1.00 89.69 184 HIS A N 1
ATOM 1436 C CA . HIS A 1 184 ? 15.586 -8.409 -6.848 1.00 89.69 184 HIS A CA 1
ATOM 1437 C C . HIS A 1 184 ? 16.844 -8.123 -7.668 1.00 89.69 184 HIS A C 1
ATOM 1439 O O . HIS A 1 184 ? 17.895 -8.713 -7.409 1.00 89.69 184 HIS A O 1
ATOM 1445 N N . TYR A 1 185 ? 16.759 -7.207 -8.634 1.00 90.44 185 TYR A N 1
ATOM 1446 C CA . TYR A 1 185 ? 17.911 -6.822 -9.442 1.00 90.44 185 TYR A CA 1
ATOM 1447 C C . TYR A 1 185 ? 19.014 -6.169 -8.600 1.00 90.44 185 TYR A C 1
ATOM 1449 O O . TYR A 1 185 ? 20.178 -6.562 -8.702 1.00 90.44 185 TYR A O 1
ATOM 1457 N N . GLN A 1 186 ? 18.651 -5.229 -7.722 1.00 87.88 186 GLN A N 1
ATOM 1458 C CA . GLN A 1 186 ? 19.612 -4.566 -6.840 1.00 87.88 186 GLN A CA 1
ATOM 1459 C C . GLN A 1 186 ? 20.265 -5.560 -5.871 1.00 87.88 186 GLN A C 1
ATOM 1461 O O . GLN A 1 186 ? 21.486 -5.565 -5.721 1.00 87.88 186 GLN A O 1
ATOM 1466 N N . GLN A 1 187 ? 19.478 -6.455 -5.267 1.00 85.50 187 GLN A N 1
ATOM 1467 C CA . GLN A 1 187 ? 20.004 -7.483 -4.364 1.00 85.50 187 GLN A CA 1
ATOM 1468 C C . GLN A 1 187 ? 20.995 -8.420 -5.071 1.00 85.50 187 GLN A C 1
ATOM 1470 O O . GLN A 1 187 ? 22.040 -8.751 -4.508 1.00 85.50 187 GLN A O 1
ATOM 1475 N N . ALA A 1 188 ? 20.707 -8.827 -6.312 1.00 84.62 188 ALA A N 1
ATOM 1476 C CA . ALA A 1 188 ? 21.614 -9.657 -7.103 1.00 84.62 188 ALA A CA 1
ATOM 1477 C C . ALA A 1 188 ? 22.924 -8.923 -7.451 1.00 84.62 188 ALA A C 1
ATOM 1479 O O . ALA A 1 188 ? 24.007 -9.503 -7.328 1.00 84.62 188 ALA A O 1
ATOM 1480 N N . SER A 1 189 ? 22.840 -7.642 -7.828 1.00 79.25 189 SER A N 1
ATOM 1481 C CA . SER A 1 189 ? 24.012 -6.799 -8.098 1.00 79.25 189 SER A CA 1
ATOM 1482 C C . SER A 1 189 ? 24.897 -6.643 -6.854 1.00 79.25 189 SER A C 1
ATOM 1484 O O . SER A 1 189 ? 26.099 -6.913 -6.914 1.00 79.25 189 SER A O 1
ATOM 1486 N N . ASP A 1 190 ? 24.311 -6.339 -5.693 1.00 77.69 190 ASP A N 1
ATOM 1487 C CA . ASP A 1 190 ? 25.033 -6.203 -4.423 1.00 77.69 190 ASP A CA 1
ATOM 1488 C C . ASP A 1 190 ? 25.769 -7.489 -4.013 1.00 77.69 190 ASP A C 1
ATOM 1490 O O . ASP A 1 190 ? 26.883 -7.436 -3.479 1.00 77.69 190 ASP A O 1
ATOM 1494 N N . LEU A 1 191 ? 25.161 -8.656 -4.252 1.00 75.69 191 LEU A N 1
ATOM 1495 C CA . LEU A 1 191 ? 25.794 -9.952 -4.006 1.00 75.69 191 LEU A CA 1
ATOM 1496 C C . LEU A 1 191 ? 26.986 -10.174 -4.946 1.00 75.69 191 LEU A C 1
ATOM 1498 O O . LEU A 1 191 ? 28.067 -10.528 -4.474 1.00 75.69 191 LEU A O 1
ATOM 1502 N N . SER A 1 192 ? 26.830 -9.884 -6.241 1.00 67.94 192 SER A N 1
ATOM 1503 C CA . SER A 1 192 ? 27.920 -10.007 -7.220 1.00 67.94 192 SER A CA 1
ATOM 1504 C C . SER A 1 192 ? 29.117 -9.102 -6.887 1.00 67.94 192 SER A C 1
ATOM 1506 O O . SER A 1 192 ? 30.272 -9.531 -6.947 1.00 67.94 192 SER A O 1
ATOM 1508 N N . HIS A 1 193 ? 28.866 -7.871 -6.429 1.00 60.72 193 HIS A N 1
ATOM 1509 C CA . HIS A 1 193 ? 29.921 -6.942 -6.026 1.00 60.72 193 HIS A CA 1
ATOM 1510 C C . HIS A 1 193 ? 30.640 -7.387 -4.746 1.00 60.72 193 HIS A C 1
ATOM 1512 O O . HIS A 1 193 ? 31.858 -7.222 -4.632 1.00 60.72 193 HIS A O 1
ATOM 1518 N N . LYS A 1 194 ? 29.922 -8.005 -3.800 1.00 61.22 194 LYS A N 1
ATOM 1519 C CA . LYS A 1 194 ? 30.528 -8.588 -2.594 1.00 61.22 194 LYS A CA 1
ATOM 1520 C C . LYS A 1 194 ? 31.409 -9.790 -2.928 1.00 61.22 194 LYS A C 1
ATOM 1522 O O . LYS A 1 194 ? 32.527 -9.855 -2.417 1.00 61.22 194 LYS A O 1
ATOM 1527 N N . GLU A 1 195 ? 30.979 -10.682 -3.819 1.00 46.78 195 GLU A N 1
ATOM 1528 C CA . GLU A 1 195 ? 31.783 -11.837 -4.248 1.00 46.78 195 GLU A CA 1
ATOM 1529 C C . GLU A 1 195 ? 33.066 -11.418 -4.985 1.00 46.78 195 GLU A C 1
ATOM 1531 O O . GLU A 1 195 ? 34.134 -11.990 -4.750 1.00 46.78 195 GLU A O 1
ATOM 1536 N N . HIS A 1 196 ? 33.010 -10.358 -5.798 1.00 44.56 196 HIS A N 1
ATOM 1537 C CA . HIS A 1 196 ? 34.190 -9.816 -6.479 1.00 44.56 196 HIS A CA 1
ATOM 1538 C C . HIS A 1 196 ? 35.150 -9.029 -5.570 1.00 44.56 196 HIS A C 1
ATOM 1540 O O . HIS A 1 196 ? 36.325 -8.892 -5.910 1.00 44.56 196 HIS A O 1
ATOM 1546 N N . SER A 1 197 ? 34.707 -8.560 -4.400 1.00 40.19 197 SER A N 1
ATOM 1547 C CA . SER A 1 197 ? 35.570 -7.854 -3.439 1.00 40.19 197 SER A CA 1
ATOM 1548 C C . SER A 1 197 ? 36.434 -8.767 -2.552 1.00 40.19 197 SER A C 1
ATOM 1550 O O . SER A 1 197 ? 37.311 -8.272 -1.849 1.00 40.19 197 SER A O 1
ATOM 1552 N N . HIS A 1 198 ? 36.252 -10.095 -2.593 1.00 36.62 198 HIS A N 1
ATOM 1553 C CA . HIS A 1 198 ? 36.901 -11.015 -1.646 1.00 36.62 198 HIS A CA 1
ATOM 1554 C C . HIS A 1 198 ? 38.210 -11.677 -2.125 1.00 36.62 198 HIS A C 1
ATOM 1556 O O . HIS A 1 198 ? 38.719 -12.579 -1.458 1.00 36.62 198 HIS A O 1
ATOM 1562 N N . GLN A 1 199 ? 38.813 -11.217 -3.228 1.00 36.06 199 GLN A N 1
ATOM 1563 C CA . GLN A 1 199 ? 40.145 -11.666 -3.667 1.00 36.06 199 GLN A CA 1
ATOM 1564 C C . GLN A 1 199 ? 41.227 -10.589 -3.555 1.00 36.06 199 GLN A C 1
ATOM 1566 O O . GLN A 1 199 ? 41.977 -10.367 -4.496 1.00 36.06 199 GLN A O 1
ATOM 1571 N N . THR A 1 200 ? 41.385 -9.941 -2.405 1.00 33.59 200 THR A N 1
ATOM 1572 C CA . THR A 1 200 ? 42.718 -9.571 -1.896 1.00 33.59 200 THR A CA 1
ATOM 1573 C C . THR A 1 200 ? 42.599 -9.165 -0.434 1.00 33.59 200 THR A C 1
ATOM 1575 O O . THR A 1 200 ? 41.700 -8.418 -0.089 1.00 33.59 200 THR A O 1
ATOM 1578 N N . GLU A 1 201 ? 43.531 -9.661 0.382 1.00 29.77 201 GLU A N 1
ATOM 1579 C CA . GLU A 1 201 ? 43.817 -9.318 1.788 1.00 29.77 201 GLU A CA 1
ATOM 1580 C C . GLU A 1 201 ? 43.644 -10.481 2.769 1.00 29.77 201 GLU A C 1
ATOM 1582 O O . GLU A 1 201 ? 42.764 -10.552 3.622 1.00 29.77 201 GLU A O 1
ATOM 1587 N N . THR A 1 202 ? 44.625 -11.381 2.711 1.00 33.59 202 THR A N 1
ATOM 1588 C CA . THR A 1 202 ? 45.131 -12.025 3.917 1.00 33.59 202 THR A CA 1
ATOM 1589 C C . THR A 1 202 ? 45.768 -10.958 4.808 1.00 33.59 202 THR A C 1
ATOM 1591 O O . THR A 1 202 ? 46.903 -10.553 4.559 1.00 33.59 202 THR A O 1
ATOM 1594 N N . ASN A 1 203 ? 45.089 -10.534 5.871 1.00 31.48 203 ASN A N 1
ATOM 1595 C CA . ASN A 1 203 ? 45.793 -10.051 7.052 1.00 31.48 203 ASN A CA 1
ATOM 1596 C C . ASN A 1 203 ? 45.027 -10.334 8.345 1.00 31.48 203 ASN A C 1
ATOM 1598 O O . ASN A 1 203 ? 43.846 -10.045 8.499 1.00 31.48 203 ASN A O 1
ATOM 1602 N N . LYS A 1 204 ? 45.765 -10.952 9.270 1.00 39.09 204 LYS A N 1
ATOM 1603 C CA . LYS A 1 204 ? 45.377 -11.298 10.636 1.00 39.09 204 LYS A CA 1
ATOM 1604 C C . LYS A 1 204 ? 44.847 -10.074 11.383 1.00 39.09 204 LYS A C 1
ATOM 1606 O O . LYS A 1 204 ? 45.591 -9.114 11.554 1.00 39.09 204 LYS A O 1
ATOM 1611 N N . HIS A 1 205 ? 43.683 -10.209 12.012 1.00 31.41 205 HIS A N 1
ATOM 1612 C CA . HIS A 1 205 ? 43.437 -9.543 13.286 1.00 31.41 205 HIS A CA 1
ATOM 1613 C C . HIS A 1 205 ? 42.891 -10.533 14.315 1.00 31.41 205 HIS A C 1
ATOM 1615 O O . HIS A 1 205 ? 41.784 -11.050 14.222 1.00 31.41 205 HIS A O 1
ATOM 1621 N N . ASN A 1 206 ? 43.762 -10.808 15.281 1.00 34.16 206 ASN A N 1
ATOM 1622 C CA . ASN A 1 206 ? 43.479 -11.434 16.560 1.00 34.16 206 ASN A CA 1
ATOM 1623 C C . ASN A 1 206 ? 42.689 -10.431 17.418 1.00 34.16 206 ASN A C 1
ATOM 1625 O O . ASN A 1 206 ? 43.079 -9.261 17.465 1.00 34.16 206 ASN A O 1
ATOM 1629 N N . GLY A 1 207 ? 41.662 -10.888 18.137 1.00 30.42 207 GLY A N 1
ATOM 1630 C CA . GLY A 1 207 ? 41.030 -10.109 19.205 1.00 30.42 207 GLY A CA 1
ATOM 1631 C C . GLY A 1 207 ? 39.519 -10.275 19.291 1.00 30.42 207 GLY A C 1
ATOM 1632 O O . GLY A 1 207 ? 38.779 -9.354 18.963 1.00 30.42 207 GLY A O 1
ATOM 1633 N N . GLU A 1 208 ? 39.064 -11.429 19.779 1.00 42.28 208 GLU A N 1
ATOM 1634 C CA . G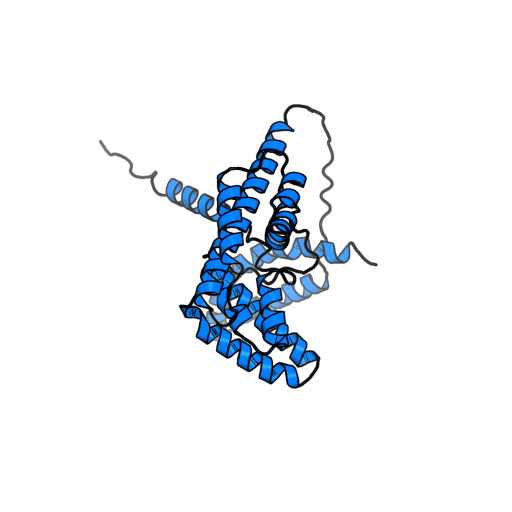LU A 1 208 ? 37.739 -11.548 20.383 1.00 42.28 208 GLU A CA 1
ATOM 1635 C C . GLU A 1 208 ? 37.611 -10.517 21.512 1.00 42.28 208 GLU A C 1
ATOM 1637 O O . GLU A 1 208 ? 38.283 -10.603 22.539 1.00 42.28 208 GLU A O 1
ATOM 1642 N N . ASN A 1 209 ? 36.720 -9.548 21.340 1.00 37.94 209 ASN A N 1
ATOM 1643 C CA . ASN A 1 209 ? 36.082 -8.889 22.466 1.00 37.94 209 ASN A CA 1
ATOM 1644 C C . ASN A 1 209 ? 34.579 -8.928 22.206 1.00 37.94 209 ASN A C 1
ATOM 1646 O O . ASN A 1 209 ? 33.981 -7.973 21.713 1.00 37.94 209 ASN A O 1
ATOM 1650 N N . THR A 1 210 ? 33.976 -10.089 22.466 1.00 38.84 210 THR A N 1
ATOM 1651 C CA . THR A 1 210 ? 32.523 -10.242 22.501 1.00 38.84 210 THR A CA 1
ATOM 1652 C C . THR A 1 210 ? 31.994 -9.320 23.593 1.00 38.84 210 THR A C 1
ATOM 1654 O O . THR A 1 210 ? 32.041 -9.652 24.781 1.00 38.84 210 THR A O 1
ATOM 1657 N N . MET A 1 211 ? 31.523 -8.136 23.208 1.00 46.69 211 MET A N 1
ATOM 1658 C CA . MET A 1 211 ? 30.776 -7.267 24.104 1.00 46.69 211 MET A CA 1
ATOM 1659 C C . MET A 1 211 ? 29.520 -8.045 24.517 1.00 46.69 211 MET A C 1
ATOM 1661 O O . MET A 1 211 ? 28.585 -8.184 23.734 1.00 46.69 211 MET A O 1
ATOM 1665 N N . LYS A 1 212 ? 29.517 -8.629 25.723 1.00 57.00 212 LYS A N 1
ATOM 1666 C CA . LYS A 1 212 ? 28.320 -9.261 26.291 1.00 57.00 212 LYS A CA 1
ATOM 1667 C C . LYS A 1 212 ? 27.254 -8.179 26.427 1.00 57.00 212 LYS A C 1
ATOM 1669 O O . LYS A 1 212 ? 27.341 -7.343 27.328 1.00 57.00 212 LYS A O 1
ATOM 1674 N N . LEU A 1 213 ? 26.280 -8.190 25.520 1.00 66.56 213 LEU A N 1
ATOM 1675 C CA . LEU A 1 213 ? 25.104 -7.333 25.591 1.00 66.56 213 LEU A CA 1
ATOM 1676 C C . LEU A 1 213 ? 24.394 -7.631 26.914 1.00 66.56 213 LEU A C 1
ATOM 1678 O O . LEU A 1 213 ? 23.975 -8.759 27.171 1.00 66.56 213 LEU A O 1
ATOM 1682 N N . LYS A 1 214 ? 24.354 -6.639 27.806 1.00 71.50 214 LYS A N 1
ATOM 1683 C CA . LYS A 1 214 ? 23.712 -6.785 29.112 1.00 71.50 214 LYS A CA 1
ATOM 1684 C C . LYS A 1 214 ? 22.212 -6.595 28.939 1.00 71.50 214 LYS A C 1
ATOM 1686 O O . LYS A 1 214 ? 21.771 -5.525 28.533 1.00 71.50 214 LYS A O 1
ATOM 1691 N N . ILE A 1 215 ? 21.454 -7.633 29.266 1.00 70.06 215 ILE A N 1
ATOM 1692 C CA . ILE A 1 215 ? 19.992 -7.608 29.294 1.00 70.06 215 ILE A CA 1
ATOM 1693 C C . ILE A 1 215 ? 19.520 -6.549 30.312 1.00 70.06 215 ILE A C 1
ATOM 1695 O O . ILE A 1 215 ? 20.081 -6.498 31.411 1.00 70.06 215 ILE A O 1
ATOM 1699 N N . PRO A 1 216 ? 18.509 -5.719 29.987 1.00 79.00 216 PRO A N 1
ATOM 1700 C CA . PRO A 1 216 ? 17.875 -4.830 30.956 1.00 79.00 216 PRO A CA 1
ATOM 1701 C C . PRO A 1 216 ? 17.367 -5.566 32.197 1.00 79.00 216 PRO A C 1
ATOM 1703 O O . PRO A 1 216 ? 16.618 -6.533 32.081 1.00 79.00 216 PRO A O 1
ATOM 1706 N N . GLU A 1 217 ? 17.703 -5.070 33.391 1.00 78.19 217 GLU A N 1
ATOM 1707 C CA . GLU A 1 217 ? 17.309 -5.716 34.654 1.00 78.19 217 GLU A CA 1
ATOM 1708 C C . GLU A 1 217 ? 15.783 -5.797 34.822 1.00 78.19 217 GLU A C 1
ATOM 1710 O O . GLU A 1 217 ? 15.269 -6.785 35.342 1.00 78.19 217 GLU A O 1
ATOM 1715 N N . SER A 1 218 ? 15.042 -4.797 34.328 1.00 79.88 218 SER A N 1
ATOM 1716 C CA . SER A 1 218 ? 13.574 -4.804 34.336 1.00 79.88 218 SER A CA 1
ATOM 1717 C C . SER A 1 218 ? 13.002 -5.948 33.500 1.00 79.88 218 SER A C 1
ATOM 1719 O O . SER A 1 218 ? 12.122 -6.659 33.972 1.00 79.88 218 SER A O 1
ATOM 1721 N N . MET A 1 219 ? 13.546 -6.177 32.301 1.00 80.38 219 MET A N 1
ATOM 1722 C CA . MET A 1 219 ? 13.101 -7.269 31.433 1.00 80.38 219 MET A CA 1
ATOM 1723 C C . MET A 1 219 ? 13.479 -8.628 32.002 1.00 80.38 219 MET A C 1
ATOM 1725 O O . MET A 1 219 ? 12.657 -9.534 32.002 1.00 80.38 219 MET A O 1
ATOM 1729 N N . LYS A 1 220 ? 14.693 -8.758 32.547 1.00 81.19 220 LYS A N 1
ATOM 1730 C CA . LYS A 1 220 ? 15.114 -9.986 33.221 1.00 81.19 220 LYS A CA 1
ATOM 1731 C C . LYS A 1 220 ? 14.187 -10.322 34.394 1.00 81.19 220 LYS A C 1
ATOM 1733 O O . LYS A 1 220 ? 13.740 -11.452 34.519 1.00 81.19 220 LYS A O 1
ATOM 1738 N N . THR A 1 221 ? 13.845 -9.322 35.205 1.00 83.00 221 THR A N 1
ATOM 1739 C CA . THR A 1 221 ? 12.951 -9.496 36.359 1.00 83.00 221 THR A CA 1
ATOM 1740 C C . THR A 1 221 ? 11.540 -9.910 35.938 1.00 83.00 221 THR A C 1
ATOM 1742 O O . THR A 1 221 ? 10.943 -10.786 36.560 1.00 83.00 221 THR A O 1
ATOM 1745 N N . GLU A 1 222 ? 10.980 -9.285 34.900 1.00 82.38 222 GLU A N 1
ATOM 1746 C CA . GLU A 1 222 ? 9.644 -9.629 34.399 1.00 82.38 222 GLU A CA 1
ATOM 1747 C C . GLU A 1 222 ? 9.610 -11.020 33.760 1.00 82.38 222 GLU A C 1
ATOM 1749 O O . GLU A 1 222 ? 8.699 -11.801 34.046 1.00 82.38 222 GLU A O 1
ATOM 1754 N N . HIS A 1 223 ? 10.631 -11.348 32.968 1.00 84.62 223 HIS A N 1
ATOM 1755 C CA . HIS A 1 223 ? 10.824 -12.660 32.359 1.00 84.62 223 HIS A CA 1
ATOM 1756 C C . HIS A 1 223 ? 10.914 -13.763 33.421 1.00 84.62 223 HIS A C 1
ATOM 1758 O O . HIS A 1 223 ? 10.088 -14.677 33.438 1.00 84.62 223 HIS A O 1
ATOM 1764 N N . ASP A 1 224 ? 11.821 -13.617 34.392 1.00 85.25 224 ASP A N 1
ATOM 1765 C CA . ASP A 1 224 ? 12.004 -14.570 35.493 1.00 85.25 224 ASP A CA 1
ATOM 1766 C C . ASP A 1 224 ? 10.700 -14.763 36.291 1.00 85.25 224 ASP A C 1
ATOM 1768 O O . ASP A 1 224 ? 10.336 -15.884 36.662 1.00 85.25 224 ASP A O 1
ATOM 1772 N N . LYS A 1 225 ? 9.937 -13.683 36.503 1.00 89.62 225 LYS A N 1
ATOM 1773 C CA . LYS A 1 225 ? 8.651 -13.728 37.209 1.00 89.62 225 LYS A CA 1
ATOM 1774 C C . LYS A 1 225 ? 7.580 -14.500 36.435 1.00 89.62 225 LYS A C 1
ATOM 1776 O O . LYS A 1 225 ? 6.812 -15.243 37.046 1.00 89.62 225 LYS A O 1
ATOM 1781 N N . LEU A 1 226 ? 7.500 -14.349 35.113 1.00 87.00 226 LEU A N 1
ATOM 1782 C CA . LEU A 1 226 ? 6.557 -15.109 34.282 1.00 87.00 226 LEU A CA 1
ATOM 1783 C C . LEU A 1 226 ? 6.898 -16.604 34.273 1.00 87.00 226 LEU A C 1
ATOM 1785 O O . LEU A 1 226 ? 6.003 -17.445 34.413 1.00 87.00 226 LEU A O 1
ATOM 1789 N N . HIS A 1 227 ? 8.190 -16.927 34.200 1.00 87.56 227 HIS A N 1
ATOM 1790 C CA . HIS A 1 227 ? 8.693 -18.289 34.347 1.00 87.56 227 HIS A CA 1
ATOM 1791 C C . HIS A 1 227 ? 8.321 -18.897 35.699 1.00 87.56 227 HIS A C 1
ATOM 1793 O O . HIS A 1 227 ? 7.836 -20.029 35.762 1.00 87.56 227 HIS A O 1
ATOM 1799 N N . GLU A 1 228 ? 8.496 -18.140 36.782 1.00 90.94 228 GLU A N 1
ATOM 1800 C CA . GLU A 1 228 ? 8.150 -18.581 38.128 1.00 90.94 228 GLU A CA 1
ATOM 1801 C C . GLU A 1 228 ? 6.640 -18.812 38.290 1.00 90.94 228 GLU A C 1
ATOM 1803 O O . GLU A 1 228 ? 6.230 -19.831 38.854 1.00 90.94 228 GLU A O 1
ATOM 1808 N N . ILE A 1 229 ? 5.801 -17.916 37.759 1.00 92.19 229 ILE A N 1
ATOM 1809 C CA . ILE A 1 229 ? 4.337 -18.057 37.792 1.00 92.19 229 ILE A CA 1
ATOM 1810 C C . ILE A 1 229 ? 3.912 -19.352 37.103 1.00 92.19 229 ILE A C 1
ATOM 1812 O O . ILE A 1 229 ? 3.158 -20.137 37.682 1.00 92.19 229 ILE A O 1
ATOM 1816 N N . LEU A 1 230 ? 4.413 -19.607 35.892 1.00 92.31 230 LEU A N 1
ATOM 1817 C CA . LEU A 1 230 ? 4.064 -20.817 35.156 1.00 92.31 230 LEU A CA 1
ATOM 1818 C C . LEU A 1 230 ? 4.610 -22.069 35.851 1.00 92.31 230 LEU A C 1
ATOM 1820 O O . LEU A 1 230 ? 3.884 -23.052 36.003 1.00 92.31 230 LEU A O 1
ATOM 1824 N N . ALA A 1 231 ? 5.850 -22.026 36.345 1.00 91.19 231 ALA A N 1
ATOM 1825 C CA . ALA A 1 231 ? 6.449 -23.124 37.096 1.00 91.19 231 ALA A CA 1
ATOM 1826 C C . ALA A 1 231 ? 5.645 -23.459 38.360 1.00 91.19 231 ALA A C 1
ATOM 1828 O O . ALA A 1 231 ? 5.439 -24.635 38.661 1.00 91.19 231 ALA A O 1
ATOM 1829 N N . ASN A 1 232 ? 5.145 -22.457 39.081 1.00 92.75 232 ASN A N 1
ATOM 1830 C CA . ASN A 1 232 ? 4.287 -22.669 40.242 1.00 92.75 232 ASN A CA 1
ATOM 1831 C C . ASN A 1 232 ? 2.904 -23.194 39.841 1.00 92.75 232 ASN A C 1
ATOM 1833 O O . ASN A 1 232 ? 2.438 -24.155 40.448 1.00 92.75 232 ASN A O 1
ATOM 1837 N N . ALA A 1 233 ? 2.312 -22.685 38.757 1.00 93.19 233 ALA A N 1
ATOM 1838 C CA . ALA A 1 233 ? 1.061 -23.214 38.218 1.00 93.19 233 ALA A CA 1
ATOM 1839 C C . ALA A 1 233 ? 1.176 -24.698 37.821 1.00 93.19 233 ALA A C 1
ATOM 1841 O O . ALA A 1 233 ? 0.236 -25.461 38.023 1.00 93.19 233 ALA A O 1
ATOM 1842 N N . THR A 1 234 ? 2.338 -25.162 37.336 1.00 93.44 234 THR A N 1
ATOM 1843 C CA . THR A 1 234 ? 2.546 -26.595 37.035 1.00 93.44 234 THR A CA 1
ATOM 1844 C C . THR A 1 234 ? 2.561 -27.504 38.272 1.00 93.44 234 THR A C 1
ATOM 1846 O O . THR A 1 234 ? 2.413 -28.723 38.137 1.00 93.44 234 THR A O 1
ATOM 1849 N N . LYS A 1 235 ? 2.745 -26.938 39.473 1.00 94.31 235 LYS A N 1
ATOM 1850 C CA . LYS A 1 235 ? 2.737 -27.671 40.750 1.00 94.31 235 LYS A CA 1
ATOM 1851 C C . LYS A 1 235 ? 1.336 -27.770 41.360 1.00 94.31 235 LYS A C 1
ATOM 1853 O O . LYS A 1 235 ? 1.159 -28.541 42.301 1.00 94.31 235 LYS A O 1
ATOM 1858 N N . GLU A 1 236 ? 0.364 -27.027 40.832 1.00 95.12 236 GLU A N 1
ATOM 1859 C CA . GLU A 1 236 ? -1.028 -27.099 41.272 1.00 95.12 236 GLU A CA 1
ATOM 1860 C C . GLU A 1 236 ? -1.637 -28.480 41.004 1.00 95.12 236 GLU A C 1
ATOM 1862 O O . GLU A 1 236 ? -1.198 -29.240 40.134 1.00 95.12 236 GLU A O 1
ATOM 1867 N N . THR A 1 237 ? -2.672 -28.822 41.767 1.00 90.69 237 THR A N 1
ATOM 1868 C CA . THR A 1 237 ? -3.399 -30.087 41.592 1.00 90.69 237 THR A CA 1
ATOM 1869 C C . THR A 1 237 ? -4.630 -29.908 40.705 1.00 90.69 237 THR A C 1
ATOM 1871 O O . THR A 1 237 ? -5.126 -28.801 40.500 1.00 90.69 237 THR A O 1
ATOM 1874 N N . GLY A 1 238 ? -5.127 -31.012 40.146 1.00 92.62 238 GLY A N 1
ATOM 1875 C CA . GLY A 1 238 ? -6.312 -31.000 39.290 1.00 92.62 238 GLY A CA 1
ATOM 1876 C C . GLY A 1 238 ? -6.059 -30.430 37.891 1.00 92.62 238 GLY A C 1
ATOM 1877 O O . GLY A 1 238 ? -4.950 -30.479 37.357 1.00 92.62 238 GLY A O 1
ATOM 1878 N N . GLU A 1 239 ? -7.126 -29.927 37.278 1.00 91.81 239 GLU A N 1
ATOM 1879 C CA . GLU A 1 239 ? -7.150 -29.504 35.873 1.00 91.81 239 GLU A CA 1
ATOM 1880 C C . GLU A 1 239 ? -6.220 -28.315 35.586 1.00 91.81 239 GLU A C 1
ATOM 1882 O O . GLU A 1 239 ? -5.606 -28.251 34.520 1.00 91.81 239 GLU A O 1
ATOM 1887 N N . ILE A 1 240 ? -6.041 -27.418 36.562 1.00 89.81 240 ILE A N 1
ATOM 1888 C CA . ILE A 1 240 ? -5.171 -26.239 36.444 1.00 89.81 240 ILE A CA 1
ATOM 1889 C C . ILE A 1 240 ? -3.709 -26.664 36.284 1.00 89.81 240 ILE A C 1
ATOM 1891 O O . ILE A 1 240 ? -3.048 -26.233 35.342 1.00 89.81 240 ILE A O 1
ATOM 1895 N N . GLY A 1 241 ? -3.216 -27.564 37.141 1.00 93.69 241 GLY A N 1
ATOM 1896 C CA . GLY A 1 241 ? -1.840 -28.055 37.049 1.00 93.69 241 GLY A CA 1
ATOM 1897 C C . GLY A 1 241 ? -1.578 -28.892 35.799 1.00 93.69 241 GLY A C 1
ATOM 1898 O O . GLY A 1 241 ? -0.505 -28.797 35.203 1.00 93.69 241 GLY A O 1
ATOM 1899 N N . ALA A 1 242 ? -2.562 -29.687 35.363 1.00 91.69 242 ALA A N 1
ATOM 1900 C CA . ALA A 1 242 ? -2.471 -30.442 34.113 1.00 91.69 242 ALA A CA 1
ATOM 1901 C C . ALA A 1 242 ? -2.384 -29.507 32.895 1.00 91.69 242 ALA A C 1
ATOM 1903 O O . ALA A 1 242 ? -1.499 -29.667 32.056 1.00 91.69 242 ALA A O 1
A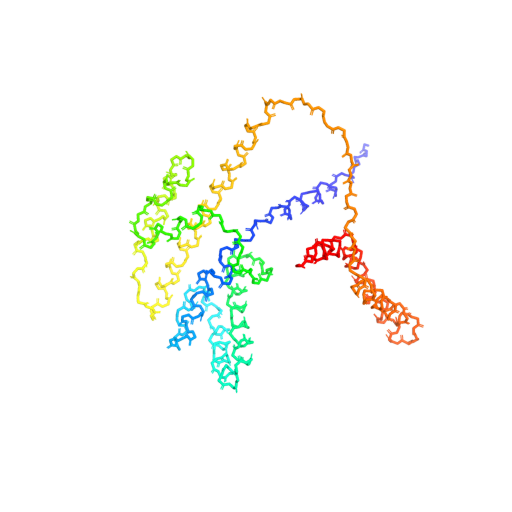TOM 1904 N N . THR A 1 243 ? -3.236 -28.481 32.847 1.00 94.19 243 THR A N 1
ATOM 1905 C CA . THR A 1 243 ? -3.243 -27.484 31.767 1.00 94.19 243 THR A CA 1
ATOM 1906 C C . THR A 1 243 ? -1.960 -26.654 31.769 1.00 94.19 243 THR A C 1
ATOM 1908 O O . THR A 1 243 ? -1.347 -26.464 30.722 1.00 94.19 243 THR A O 1
ATOM 1911 N N . ALA A 1 244 ? -1.487 -26.224 32.942 1.00 93.44 244 ALA A N 1
ATOM 1912 C CA . ALA A 1 244 ? -0.243 -25.471 33.076 1.00 93.44 244 ALA A CA 1
ATOM 1913 C C . ALA A 1 244 ? 0.984 -26.263 32.586 1.00 93.44 244 ALA A C 1
ATOM 1915 O O . ALA A 1 244 ? 1.885 -25.676 31.991 1.00 93.44 244 ALA A O 1
ATOM 1916 N N . LYS A 1 245 ? 1.015 -27.592 32.770 1.00 93.06 245 LYS A N 1
ATOM 1917 C CA . LYS A 1 245 ? 2.083 -28.455 32.229 1.00 93.06 245 LYS A CA 1
ATOM 1918 C C . LYS A 1 245 ? 2.071 -28.517 30.704 1.00 93.06 245 LYS A C 1
ATOM 1920 O O . LYS A 1 245 ? 3.139 -28.454 30.098 1.00 93.06 245 LYS A O 1
ATOM 1925 N N . GLU A 1 246 ? 0.897 -28.603 30.082 1.00 95.12 246 GLU A N 1
ATOM 1926 C CA . GLU A 1 246 ? 0.791 -28.575 28.618 1.00 95.12 246 GLU A CA 1
ATOM 1927 C C . GLU A 1 246 ? 1.177 -27.202 28.055 1.00 95.12 246 GLU A C 1
ATOM 1929 O O . GLU A 1 246 ? 1.932 -27.123 27.087 1.00 95.12 246 GLU A O 1
ATOM 1934 N N . VAL A 1 247 ? 0.766 -26.116 28.716 1.00 92.31 247 VAL A N 1
ATOM 1935 C CA . VAL A 1 247 ? 1.199 -24.754 28.365 1.00 92.31 247 VAL A CA 1
ATOM 1936 C C . VAL A 1 247 ? 2.720 -24.621 28.483 1.00 92.31 247 VAL A C 1
ATOM 1938 O O . VAL A 1 247 ? 3.364 -24.166 27.540 1.00 92.31 247 VAL A O 1
ATOM 1941 N N . ALA A 1 248 ? 3.319 -25.081 29.585 1.00 91.31 248 ALA A N 1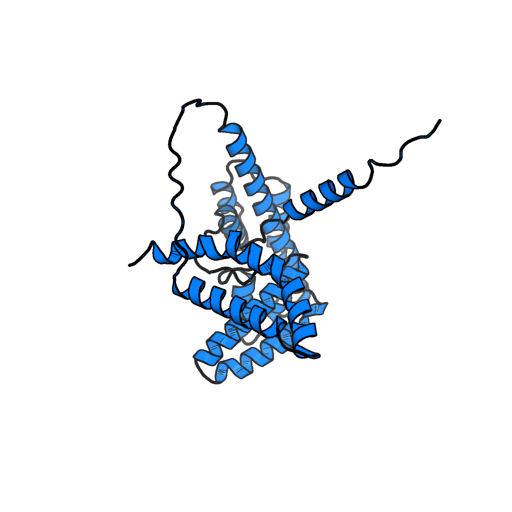
ATOM 1942 C CA . ALA A 1 248 ? 4.770 -25.065 29.770 1.00 91.31 248 ALA A CA 1
ATOM 1943 C C . ALA A 1 248 ? 5.501 -25.866 28.686 1.00 91.31 248 ALA A C 1
ATOM 1945 O O . ALA A 1 248 ? 6.525 -25.419 28.176 1.00 91.31 248 ALA A O 1
ATOM 1946 N N . LYS A 1 249 ? 4.957 -27.016 28.282 1.00 90.44 249 LYS A N 1
ATOM 1947 C CA . LYS A 1 249 ? 5.526 -27.853 27.222 1.00 90.44 249 LYS A CA 1
ATOM 1948 C C . LYS A 1 249 ? 5.502 -27.166 25.855 1.00 90.44 249 LYS A C 1
ATOM 1950 O O . LYS A 1 249 ? 6.486 -27.254 25.125 1.00 90.44 249 LYS A O 1
ATOM 1955 N N . VAL A 1 250 ? 4.407 -26.487 25.513 1.00 93.00 250 VAL A N 1
ATOM 1956 C CA . VAL A 1 250 ? 4.286 -25.736 24.252 1.00 93.00 250 VAL A CA 1
ATOM 1957 C C . VAL A 1 250 ? 5.207 -24.514 24.256 1.00 93.00 250 VAL A C 1
ATOM 1959 O O . VAL A 1 250 ? 5.888 -24.250 23.267 1.00 93.00 250 VAL A O 1
ATOM 1962 N N . LEU A 1 251 ? 5.266 -23.791 25.376 1.00 88.56 251 LEU A N 1
ATOM 1963 C CA . LEU A 1 251 ? 6.012 -22.539 25.480 1.00 88.56 251 LEU A CA 1
ATOM 1964 C C . LEU A 1 251 ? 7.510 -22.720 25.734 1.00 88.56 251 LEU A C 1
ATOM 1966 O O . LEU A 1 251 ? 8.267 -21.797 25.459 1.00 88.56 251 LEU A O 1
ATOM 1970 N N . HIS A 1 252 ? 7.970 -23.888 26.189 1.00 86.62 252 HIS A N 1
ATOM 1971 C CA . HIS A 1 252 ? 9.379 -24.097 26.539 1.00 86.62 252 HIS A CA 1
ATOM 1972 C C . HIS A 1 252 ? 10.347 -23.697 25.414 1.00 86.62 252 HIS A C 1
ATOM 1974 O O . HIS A 1 252 ? 11.308 -22.973 25.651 1.00 86.62 252 HIS A O 1
ATOM 1980 N N . ASN A 1 253 ? 10.060 -24.100 24.173 1.00 81.38 253 ASN A N 1
ATOM 1981 C CA . ASN A 1 253 ? 10.895 -23.746 23.022 1.00 81.38 253 ASN A CA 1
ATOM 1982 C C . ASN A 1 253 ? 10.847 -22.244 22.690 1.00 81.38 253 ASN A C 1
ATOM 1984 O O . ASN A 1 253 ? 11.803 -21.706 22.140 1.00 81.38 253 ASN A O 1
ATOM 1988 N N . HIS A 1 254 ? 9.738 -21.567 23.000 1.00 84.19 254 HIS A N 1
ATOM 1989 C CA . HIS A 1 254 ? 9.633 -20.120 22.835 1.00 84.19 254 HIS A CA 1
ATOM 1990 C C . HIS A 1 254 ? 10.485 -19.393 23.873 1.00 84.19 254 HIS A C 1
ATOM 1992 O O . HIS A 1 254 ? 11.258 -18.530 23.477 1.00 84.19 254 HIS A O 1
ATOM 1998 N N . PHE A 1 255 ? 10.440 -19.806 25.142 1.00 85.69 255 PHE A N 1
ATOM 1999 C CA . PHE A 1 255 ? 11.263 -19.212 26.198 1.00 85.69 255 PHE A CA 1
ATOM 2000 C C . PHE A 1 255 ? 12.766 -19.369 25.953 1.00 85.69 255 PHE A C 1
ATOM 2002 O O . PHE A 1 255 ? 13.519 -18.415 26.104 1.00 85.69 255 PHE A O 1
ATOM 2009 N N . VAL A 1 256 ? 13.210 -20.550 25.506 1.00 82.06 256 VAL A N 1
ATOM 2010 C CA . VAL A 1 256 ? 14.628 -20.773 25.170 1.00 82.06 256 VAL A CA 1
ATOM 2011 C C . VAL A 1 256 ? 15.073 -19.832 24.046 1.00 82.06 256 VAL A C 1
ATOM 2013 O O . VAL A 1 256 ? 16.100 -19.172 24.154 1.00 82.06 256 VAL A O 1
ATOM 2016 N N . LYS A 1 257 ? 14.272 -19.707 22.980 1.00 83.12 257 LYS A N 1
ATOM 2017 C CA . LYS A 1 257 ? 14.571 -18.784 21.871 1.00 83.12 257 LYS A CA 1
ATOM 2018 C C . LYS A 1 257 ? 14.504 -17.321 22.291 1.00 83.12 257 LYS A C 1
ATOM 2020 O O . LYS A 1 257 ? 15.243 -16.495 21.761 1.00 83.12 257 LYS A O 1
ATOM 2025 N N . GLU A 1 258 ? 13.611 -16.991 23.210 1.00 81.44 258 GLU A N 1
ATOM 2026 C CA . GLU A 1 258 ? 13.496 -15.656 23.771 1.00 81.44 258 GLU A CA 1
ATOM 2027 C C . GLU A 1 258 ? 14.778 -15.275 24.529 1.00 81.44 258 GLU A C 1
ATOM 2029 O O . GLU A 1 258 ? 15.365 -14.236 24.233 1.00 81.44 258 GLU A O 1
ATOM 2034 N N . GLU A 1 259 ? 15.294 -16.156 25.391 1.00 81.56 259 GLU A N 1
ATOM 2035 C CA . GLU A 1 259 ? 16.548 -15.950 26.132 1.00 81.56 259 GLU A CA 1
ATOM 2036 C C . GLU A 1 259 ? 17.797 -15.939 25.238 1.00 81.56 259 GLU A C 1
ATOM 2038 O O . GLU A 1 259 ? 18.705 -15.133 25.452 1.00 81.56 259 GLU A O 1
ATOM 2043 N N . GLU A 1 260 ? 17.858 -16.813 24.231 1.00 80.88 260 GLU A N 1
ATOM 2044 C CA . GLU A 1 260 ? 19.034 -16.950 23.366 1.00 80.88 260 GLU A CA 1
ATOM 2045 C C . GLU A 1 260 ? 19.098 -15.892 22.256 1.00 80.88 260 GLU A C 1
ATOM 2047 O O . GLU A 1 260 ? 20.191 -15.492 21.852 1.00 80.88 260 GLU A O 1
ATOM 2052 N N . ILE A 1 261 ? 17.946 -15.446 21.744 1.00 79.31 261 ILE A N 1
ATOM 2053 C CA . ILE A 1 261 ? 17.870 -14.683 20.487 1.00 79.31 261 ILE A CA 1
ATOM 2054 C C . ILE A 1 261 ? 17.148 -13.347 20.668 1.00 79.31 261 ILE A C 1
ATOM 2056 O O . ILE A 1 261 ? 17.616 -12.336 20.147 1.00 79.31 261 ILE A O 1
ATOM 2060 N N . ALA A 1 262 ? 16.014 -13.315 21.374 1.00 79.75 262 ALA A N 1
ATOM 2061 C CA . ALA A 1 262 ? 15.142 -12.137 21.382 1.00 79.75 262 ALA A CA 1
ATOM 2062 C C . ALA A 1 262 ? 15.543 -11.087 22.429 1.00 79.75 262 ALA A C 1
ATOM 2064 O O . ALA A 1 262 ? 15.557 -9.894 22.130 1.00 79.75 262 ALA A O 1
ATOM 2065 N N . ILE A 1 263 ? 15.892 -11.518 23.642 1.00 80.69 263 ILE A N 1
ATOM 2066 C CA . ILE A 1 263 ? 16.236 -10.630 24.756 1.00 80.69 263 ILE A CA 1
ATOM 2067 C C . ILE A 1 263 ? 17.643 -10.007 24.608 1.00 80.69 263 ILE A C 1
ATOM 2069 O O . ILE A 1 263 ? 17.777 -8.807 24.871 1.00 80.69 263 ILE A O 1
ATOM 2073 N N . PRO A 1 264 ? 18.705 -10.724 24.174 1.00 82.56 264 PRO A N 1
ATOM 2074 C CA . PRO A 1 264 ? 20.057 -10.154 24.134 1.00 82.56 264 PRO A CA 1
ATOM 2075 C C . PRO A 1 264 ? 20.211 -8.873 23.285 1.00 82.56 264 PRO A C 1
ATOM 2077 O O . PRO A 1 264 ? 20.853 -7.933 23.766 1.00 82.56 264 PRO A O 1
ATOM 2080 N N . PRO A 1 265 ? 19.604 -8.746 22.083 1.00 79.06 265 PRO A N 1
ATOM 2081 C CA . PRO A 1 265 ? 19.652 -7.508 21.299 1.00 79.06 265 PRO A CA 1
ATOM 2082 C C . PRO A 1 265 ? 19.012 -6.298 21.994 1.00 79.06 265 PRO A C 1
ATOM 2084 O O . PRO A 1 265 ? 19.433 -5.168 21.753 1.00 79.06 265 PRO A O 1
ATOM 2087 N N . LEU A 1 266 ? 18.051 -6.501 22.904 1.00 78.25 266 LEU A N 1
ATOM 2088 C CA . LEU A 1 266 ? 17.409 -5.412 23.655 1.00 78.25 266 LEU A CA 1
ATOM 2089 C C . LEU A 1 266 ? 18.373 -4.734 24.641 1.00 78.25 266 LEU A C 1
ATOM 2091 O O . LEU A 1 266 ? 18.152 -3.587 25.026 1.00 78.25 266 LEU A O 1
ATOM 2095 N N . GLY A 1 267 ? 19.493 -5.381 24.985 1.00 70.94 267 GLY A N 1
ATOM 2096 C CA . GLY A 1 267 ? 20.592 -4.754 25.725 1.00 70.94 267 GLY A CA 1
ATOM 2097 C C . GLY A 1 267 ? 21.220 -3.552 25.005 1.00 70.94 267 GLY A C 1
ATOM 2098 O O . GLY A 1 267 ? 21.791 -2.677 25.657 1.00 70.94 267 GLY A O 1
ATOM 2099 N N . LEU A 1 268 ? 21.061 -3.447 23.679 1.00 74.69 268 LEU A N 1
ATOM 2100 C CA . LEU A 1 268 ? 21.501 -2.288 22.892 1.00 74.69 268 LEU A CA 1
ATOM 2101 C C . LEU A 1 268 ? 20.713 -1.012 23.227 1.00 74.69 268 LEU A C 1
ATOM 2103 O O . LEU A 1 268 ? 21.238 0.086 23.056 1.00 74.69 268 LEU A O 1
ATOM 2107 N N . LEU A 1 269 ? 19.490 -1.140 23.756 1.00 69.88 269 LEU A N 1
ATOM 2108 C CA . LEU A 1 269 ? 18.659 0.000 24.154 1.00 69.88 269 LEU A CA 1
ATOM 2109 C C . LEU A 1 269 ? 19.214 0.733 25.387 1.00 69.88 269 LEU A C 1
ATOM 2111 O O . LEU A 1 269 ? 18.911 1.905 25.584 1.00 69.88 269 LEU A O 1
ATOM 2115 N N . ILE A 1 270 ? 20.041 0.069 26.205 1.00 64.62 270 ILE A N 1
ATOM 2116 C CA . ILE A 1 270 ? 20.658 0.662 27.406 1.00 64.62 270 ILE A CA 1
ATOM 2117 C C . ILE A 1 270 ? 22.001 1.327 27.088 1.00 64.62 270 ILE A C 1
ATOM 2119 O O . ILE A 1 270 ? 22.416 2.243 27.795 1.00 64.62 270 ILE A O 1
ATOM 2123 N N . LEU A 1 271 ? 22.692 0.889 26.032 1.00 57.31 271 LEU A N 1
ATOM 2124 C CA . LEU A 1 271 ? 24.030 1.383 25.689 1.00 57.31 271 LEU A CA 1
ATOM 2125 C C . LEU A 1 271 ? 24.032 2.783 25.054 1.00 57.31 271 LEU A C 1
ATOM 2127 O O . LEU A 1 271 ? 25.101 3.372 24.925 1.00 57.31 271 LEU A O 1
ATOM 2131 N N . ASN A 1 272 ? 22.858 3.338 24.738 1.00 54.84 272 ASN A N 1
ATOM 2132 C CA . ASN A 1 272 ? 22.684 4.722 24.295 1.00 54.84 272 ASN A CA 1
ATOM 2133 C C . ASN A 1 272 ? 21.856 5.535 25.309 1.00 54.84 272 ASN A C 1
ATOM 2135 O O . ASN A 1 272 ? 20.706 5.885 25.022 1.00 54.84 272 ASN A O 1
ATOM 2139 N N . PRO A 1 273 ? 22.394 5.862 26.499 1.00 46.25 273 PRO A N 1
ATOM 2140 C CA . PRO A 1 273 ? 21.831 6.956 27.272 1.00 46.25 273 PRO A CA 1
ATOM 2141 C C . PRO A 1 273 ? 22.094 8.261 26.503 1.00 46.25 273 PRO A C 1
ATOM 2143 O O . PRO A 1 273 ? 23.206 8.489 26.024 1.00 46.25 273 PRO A O 1
ATOM 2146 N N . LYS A 1 274 ? 21.053 9.082 26.338 1.00 45.12 274 LYS A N 1
ATOM 2147 C CA . LYS A 1 274 ? 21.194 10.466 25.864 1.00 45.12 274 LYS A CA 1
ATOM 2148 C C . LYS A 1 274 ? 22.127 11.269 26.766 1.00 45.12 274 LYS A C 1
ATOM 2150 O O . LYS A 1 274 ? 22.091 11.028 27.995 1.00 45.12 274 LYS A O 1
#

Radius of gyration: 25.05 Å; chains: 1; bounding box: 62×72×62 Å

Foldseek 3Di:
DDDDPDPDPPVVVVVVVVVVVPQPPLQLQLQACPHCLLVLLVVCLVVVNLLSLLLLADPVCSVVLVVLSVVLNVQLVPDVVSNVVSSLSSSLSSSQRSCVRVVHHDPHRHYPPDDHQQLLVLLVVCLVVVHNVSNVVRDPDPDDPVLVVLSVQLNVLVDDDSVPSVSSNSNVVSSVVSSVVSVVVVVVVVVVVVVVVPPDDDDDDDDDDPPQLDFPPVVVVVLVVVVVVLVVQCVDDDPSVVVSVVVCVVCVVVSVCCVPPVRRVCSVVVVDDD